Protein AF-R5KIU8-F1 (afdb_monomer_lite)

Radius of gyration: 23.26 Å; chains: 1; bounding box: 57×48×76 Å

Secondary structure (DSSP, 8-state):
--HHHHHHHT-HHHH--S---SSTT-PPPBPPP---TTSSTT--EEEGGG--SSGGGTTSEEE--S-GGGTHHHHH-THHHHHHHTTSSEEEPP-----TTS-HHHHHHHHHHHHHHHHHHHHTT--EE-B---SSGGGTTTTTTTB-TT--EEEE-HHHHHS---HHHHHHHHHHHHHHHHHH--S-EEEESPPPTT--SSEEEE-TTTTSGGGGGGGGG-------S--HHHHHHHHHHHHHH-S-TTTS-TT--EEEETTEEEE--GGG--TTPBPTTS-BHHHHHHTTPPPBPTTSSBPEEEEGGG-TTS-EEEE-HHHHHHTHHHH-TTTTS---S-HHHHHHHHHHHHHHHHHTTTTT--

Sequence (366 aa):
MTPENYAYRNSLFFLRNDFIGNNKWHIPDIPKFEIKEDDFDNLRMIGFDKVKTDETHFHRFVHFYLYDYKFECVWKKPSDYTEKLSRFKAILTPDFSMYLEMHPLEKLHNVFRNRWIGAYYASKGLRVIPSVSWGGEDTFDYCFEGIAKNSVVSVSTYMVSEHGRTPAQKEFFLKGYNELLRRIEPEYVLCYNTPFPEMEGNIITVDYELNSWKHMNEDAKKSFSMFSNYGYDDILKINLFNFIFAKGMGSSRAGHPCIIFRGQRIFVHDELFDLDFVTPLGITNRELMAKGNSPFGIDGKRINIHHINQDPEGDLEEMLQTVHQQNTKELHPYLNRPSRVNRKEFQEFRKAYWQYRLTRYVEDKE

Foldseek 3Di:
DDPVVVCQVPDCLNPLPPAFDPDPLSQGAFPFFDDDPCCLPLAAEAEPLPQDQDLLAQAHEYEQPDACVSCVCCSNCVVVCLVSNQSHPAYEFHDYDAELPDDVVVQLVNLSSRLSSNNVSVVVVGRYAYEADDNAPVGLSPSLPSAAAQGEHEYECVVLPPPPVDPVSVVRVVVVQVSCCVPRVYVEYEYEDDDALPRDDHYFYAHPVCNDPVNSCVSVPDPPPPPPDDDPVVCLPPPPCCQCPVDDPPPNCGSFGWHNDPSAIERDDPQFDDQQDQAPVRDGQLVCLLQLHAGQGPVRHGWDWAAAQLDQNHHTYTDDPSSCVVCVCVRHVPPVDPRPHDPVVVSVSSSVVSNVVSVVVVVVPD

pLDDT: mean 81.36, std 18.54, range [24.2, 98.81]

Structure (mmCIF, N/CA/C/O backbone):
data_AF-R5KIU8-F1
#
_entry.id   AF-R5KIU8-F1
#
loop_
_atom_site.group_PDB
_atom_site.id
_atom_site.type_symbol
_atom_site.label_atom_id
_atom_site.label_alt_id
_atom_site.label_comp_id
_atom_site.label_asym_id
_atom_site.label_entity_id
_atom_site.label_seq_id
_atom_site.pdbx_PDB_ins_code
_atom_site.Cartn_x
_atom_site.Cartn_y
_atom_site.Cartn_z
_atom_site.occupancy
_atom_site.B_iso_or_equiv
_atom_site.auth_seq_id
_atom_site.auth_comp_id
_atom_site.auth_asym_id
_atom_site.auth_atom_id
_atom_site.pdbx_PDB_model_num
ATOM 1 N N . MET A 1 1 ? 22.714 -12.702 -39.133 1.00 68.12 1 MET A N 1
ATOM 2 C CA . MET A 1 1 ? 22.489 -12.442 -37.692 1.00 68.12 1 MET A CA 1
ATOM 3 C C . MET A 1 1 ? 22.972 -13.676 -36.946 1.00 68.12 1 MET A C 1
ATOM 5 O O . MET A 1 1 ? 22.599 -14.760 -37.370 1.00 68.12 1 MET A O 1
ATOM 9 N N . THR A 1 2 ? 23.853 -13.554 -35.949 1.00 86.44 2 THR A N 1
ATOM 10 C CA . THR A 1 2 ? 24.309 -14.726 -35.175 1.00 86.44 2 THR A CA 1
ATOM 11 C C . THR A 1 2 ? 23.164 -15.260 -34.301 1.00 86.44 2 THR A C 1
ATOM 13 O O . THR A 1 2 ? 22.279 -14.475 -33.946 1.00 86.44 2 THR A O 1
ATOM 16 N N . PRO A 1 3 ? 23.153 -16.556 -33.937 1.00 82.56 3 PRO A N 1
ATOM 17 C CA . PRO A 1 3 ? 22.170 -17.111 -33.002 1.00 82.56 3 PRO A CA 1
ATOM 18 C C . PRO A 1 3 ? 22.116 -16.353 -31.668 1.00 82.56 3 PRO A C 1
ATOM 20 O O . PRO A 1 3 ? 21.037 -16.109 -31.141 1.00 82.56 3 PRO A O 1
ATOM 23 N N . GLU A 1 4 ? 23.264 -15.889 -31.174 1.00 79.31 4 GLU A N 1
ATOM 24 C CA . GLU A 1 4 ? 23.375 -15.059 -29.965 1.00 79.31 4 GLU A CA 1
ATOM 25 C C . GLU A 1 4 ? 22.683 -13.700 -30.137 1.00 79.31 4 GLU A C 1
ATOM 27 O O . GLU A 1 4 ? 21.902 -13.287 -29.282 1.00 79.31 4 GLU A O 1
ATOM 32 N N . ASN A 1 5 ? 22.890 -13.029 -31.279 1.00 80.44 5 ASN A N 1
ATOM 33 C CA . ASN A 1 5 ? 22.206 -11.772 -31.590 1.00 80.44 5 ASN A CA 1
ATOM 34 C C . ASN A 1 5 ? 20.696 -11.971 -31.758 1.00 80.44 5 ASN A C 1
ATOM 36 O O . ASN A 1 5 ? 19.922 -11.087 -31.397 1.00 80.44 5 ASN A O 1
ATOM 40 N N . TYR A 1 6 ? 20.266 -13.114 -32.298 1.00 80.06 6 TYR A N 1
ATOM 41 C CA . TYR A 1 6 ? 18.850 -13.456 -32.392 1.00 80.06 6 TYR A CA 1
ATOM 42 C C . TYR A 1 6 ? 18.242 -13.702 -31.003 1.00 80.06 6 TYR A C 1
ATOM 44 O O . TYR A 1 6 ? 17.200 -13.131 -30.694 1.00 80.06 6 TYR A O 1
ATOM 52 N N . ALA A 1 7 ? 18.908 -14.471 -30.138 1.00 79.56 7 ALA A N 1
ATOM 53 C CA . ALA A 1 7 ? 18.450 -14.729 -28.774 1.00 79.56 7 ALA A CA 1
ATOM 54 C C . ALA A 1 7 ? 18.375 -13.443 -27.934 1.00 79.56 7 ALA A C 1
ATOM 56 O O . ALA A 1 7 ? 17.382 -13.207 -27.253 1.00 79.56 7 ALA A O 1
ATOM 57 N N . TYR A 1 8 ? 19.380 -12.567 -28.033 1.00 78.50 8 TYR A N 1
ATOM 58 C CA . TYR A 1 8 ? 19.382 -11.279 -27.337 1.00 78.50 8 TYR A CA 1
ATOM 59 C C . TYR A 1 8 ? 18.233 -10.370 -27.795 1.00 78.50 8 TYR A C 1
ATOM 61 O O . TYR A 1 8 ? 17.516 -9.811 -26.968 1.00 78.50 8 TYR A O 1
ATOM 69 N N . ARG A 1 9 ? 18.013 -10.256 -29.112 1.00 81.50 9 ARG A N 1
ATOM 70 C CA . ARG A 1 9 ? 16.960 -9.397 -29.683 1.00 81.50 9 ARG A CA 1
ATOM 71 C C . ARG A 1 9 ? 15.545 -9.918 -29.456 1.00 81.50 9 ARG A C 1
ATOM 73 O O . ARG A 1 9 ? 14.619 -9.141 -29.634 1.00 81.50 9 ARG A O 1
ATOM 80 N N . ASN A 1 10 ? 15.389 -11.182 -29.070 1.00 82.25 10 ASN A N 1
ATOM 81 C CA . ASN A 1 10 ? 14.115 -11.782 -28.670 1.00 82.25 10 ASN A CA 1
ATOM 82 C C . ASN A 1 10 ? 14.041 -12.032 -27.152 1.00 82.25 10 ASN A C 1
ATOM 84 O O . ASN A 1 10 ? 13.159 -12.745 -26.684 1.00 82.25 10 ASN A O 1
ATOM 88 N N . SER A 1 11 ? 14.973 -11.479 -26.368 1.00 83.44 11 SER A N 1
ATOM 89 C CA . SER A 1 11 ? 14.960 -11.630 -24.916 1.00 83.44 11 SER A CA 1
ATOM 90 C C . SER A 1 11 ? 13.834 -10.799 -24.300 1.00 83.44 11 SER A C 1
ATOM 92 O O . SER A 1 11 ? 13.841 -9.571 -24.400 1.00 83.44 11 SER A O 1
ATOM 94 N N . LEU A 1 12 ? 12.926 -11.468 -23.585 1.00 82.19 12 LEU A N 1
ATOM 95 C CA . LEU A 1 12 ? 11.881 -10.885 -22.728 1.00 82.19 12 LEU A CA 1
ATOM 96 C C . LEU A 1 12 ? 12.414 -9.723 -21.869 1.00 82.19 12 LEU A C 1
ATOM 98 O O . LEU A 1 12 ? 11.814 -8.651 -21.797 1.00 82.19 12 LEU A O 1
ATOM 102 N N . PHE A 1 13 ? 13.580 -9.899 -21.237 1.00 85.38 13 PHE A N 1
ATOM 103 C CA . PHE A 1 13 ? 14.151 -8.887 -20.338 1.00 85.38 13 PHE A CA 1
ATOM 104 C C . PHE A 1 13 ? 14.778 -7.694 -21.069 1.00 85.38 13 PHE A C 1
ATOM 106 O O . PHE A 1 13 ? 15.025 -6.657 -20.448 1.00 85.38 13 PHE A O 1
ATOM 113 N N . PHE A 1 14 ? 15.029 -7.828 -22.371 1.00 86.00 14 PHE A N 1
ATOM 114 C CA . PHE A 1 14 ? 15.451 -6.724 -23.224 1.00 86.00 14 PHE A CA 1
ATOM 115 C C . PHE A 1 14 ? 14.241 -5.982 -23.803 1.00 86.00 14 PHE A C 1
ATOM 117 O O . PHE A 1 14 ? 14.174 -4.762 -23.692 1.00 86.00 14 PHE A O 1
ATOM 124 N N . LEU A 1 15 ? 13.278 -6.711 -24.377 1.00 91.31 15 LEU A N 1
ATOM 125 C CA . LEU A 1 15 ? 12.147 -6.126 -25.104 1.00 91.31 15 LEU A CA 1
ATOM 126 C C . LEU A 1 15 ? 11.012 -5.627 -24.210 1.00 91.31 15 LEU A C 1
ATOM 128 O O . LEU A 1 15 ? 10.342 -4.666 -24.576 1.00 91.31 15 LEU A O 1
ATOM 132 N N . ARG A 1 16 ? 10.780 -6.275 -23.061 1.00 93.50 16 ARG A N 1
ATOM 133 C CA . ARG A 1 16 ? 9.692 -5.946 -22.126 1.00 93.50 16 ARG A CA 1
ATOM 134 C C . ARG A 1 16 ? 8.296 -5.935 -22.774 1.00 93.50 16 ARG A C 1
ATOM 136 O O . ARG A 1 16 ? 7.430 -5.195 -22.323 1.00 93.50 16 ARG A O 1
ATOM 143 N N . ASN A 1 17 ? 8.052 -6.768 -23.784 1.00 91.81 17 ASN A N 1
ATOM 144 C CA . ASN A 1 17 ? 6.824 -6.756 -24.591 1.00 91.81 17 ASN A CA 1
ATOM 145 C C . ASN A 1 17 ? 5.846 -7.911 -24.302 1.00 91.81 17 ASN A C 1
ATOM 147 O O . ASN A 1 17 ? 4.839 -8.035 -24.990 1.00 91.81 17 ASN A O 1
ATOM 151 N N . ASP A 1 18 ? 6.119 -8.744 -23.301 1.00 90.88 18 ASP A N 1
ATOM 152 C CA . ASP A 1 18 ? 5.277 -9.897 -22.948 1.00 90.88 18 ASP A CA 1
ATOM 153 C C . ASP A 1 18 ? 4.005 -9.521 -22.178 1.00 90.88 18 ASP A C 1
ATOM 155 O O . ASP A 1 18 ? 3.044 -10.286 -22.145 1.00 90.88 18 ASP A O 1
ATOM 159 N N . PHE A 1 19 ? 3.988 -8.332 -21.577 1.00 95.06 19 PHE A N 1
ATOM 160 C CA . PHE A 1 19 ? 2.830 -7.788 -20.881 1.00 95.06 19 PHE A CA 1
ATOM 161 C C . PHE A 1 19 ? 2.459 -6.471 -21.555 1.00 95.06 19 PHE A C 1
ATOM 163 O O . PHE A 1 19 ? 3.204 -5.498 -21.467 1.00 95.06 19 PHE A O 1
ATOM 170 N N . ILE A 1 20 ? 1.333 -6.456 -22.262 1.00 93.75 20 ILE A N 1
ATOM 171 C CA . ILE A 1 20 ? 0.824 -5.282 -22.976 1.00 93.75 20 ILE A CA 1
ATOM 172 C C . ILE A 1 20 ? -0.573 -5.017 -22.432 1.00 93.75 20 ILE A C 1
ATOM 174 O O . ILE A 1 20 ? -1.480 -5.814 -22.666 1.00 93.75 20 ILE A O 1
ATOM 178 N N . GLY A 1 21 ? -0.735 -3.927 -21.681 1.00 94.50 21 GLY A N 1
ATOM 179 C CA . GLY A 1 21 ? -2.045 -3.559 -21.147 1.00 94.50 21 GLY A CA 1
ATOM 180 C C . GLY A 1 21 ? -2.939 -2.898 -22.192 1.00 94.50 21 GLY A C 1
ATOM 181 O O . GLY A 1 21 ? -2.468 -2.344 -23.191 1.00 94.50 21 GLY A O 1
ATOM 182 N N . ASN A 1 22 ? -4.246 -2.925 -21.936 1.00 91.94 22 ASN A N 1
ATOM 183 C CA . ASN A 1 22 ? -5.269 -2.401 -22.850 1.00 91.94 22 ASN A CA 1
ATOM 184 C C . ASN A 1 22 ? -5.533 -0.886 -22.688 1.00 91.94 22 ASN A C 1
ATOM 186 O O . ASN A 1 22 ? -6.618 -0.389 -22.986 1.00 91.94 22 ASN A O 1
ATOM 190 N N . ASN A 1 23 ? -4.551 -0.138 -22.189 1.00 94.88 23 ASN A N 1
ATOM 191 C CA . ASN A 1 23 ? -4.621 1.315 -22.049 1.00 94.88 23 ASN A CA 1
ATOM 192 C C . ASN A 1 23 ? -3.829 2.024 -23.154 1.00 94.88 23 ASN A C 1
ATOM 194 O O . ASN A 1 23 ? -3.002 1.429 -23.845 1.00 94.88 23 ASN A O 1
ATOM 198 N N . LYS A 1 24 ? -4.057 3.336 -23.289 1.00 96.50 24 LYS A N 1
ATOM 199 C CA . LYS A 1 24 ? -3.417 4.207 -24.293 1.00 96.50 24 LYS A CA 1
ATOM 200 C C . LYS A 1 24 ? -1.882 4.128 -24.287 1.00 96.50 24 LYS A C 1
ATOM 202 O O . LYS A 1 24 ? -1.255 4.401 -25.307 1.00 96.50 24 LYS A O 1
ATOM 207 N N . TRP A 1 25 ? -1.289 3.794 -23.145 1.00 96.06 25 TRP A N 1
ATOM 208 C CA . TRP A 1 25 ? 0.156 3.774 -22.927 1.00 96.06 25 TRP A CA 1
ATOM 209 C C . TRP A 1 25 ? 0.755 2.368 -23.005 1.00 96.06 25 TRP A C 1
ATOM 211 O O . TRP A 1 25 ? 1.965 2.222 -22.845 1.00 96.06 25 TRP A O 1
ATOM 221 N N . HIS A 1 26 ? -0.074 1.342 -23.224 1.00 96.69 26 HIS A N 1
ATOM 222 C CA . HIS A 1 26 ? 0.308 -0.070 -23.172 1.00 96.69 26 HIS A CA 1
ATOM 223 C C . HIS A 1 26 ? 0.951 -0.499 -21.842 1.00 96.69 26 HIS A C 1
ATOM 225 O O . HIS A 1 26 ? 1.672 -1.496 -21.783 1.00 96.69 26 HIS A O 1
ATOM 231 N N . ILE A 1 27 ? 0.679 0.238 -20.761 1.00 98.19 27 ILE A N 1
ATOM 232 C CA . ILE A 1 27 ? 1.189 -0.056 -19.421 1.00 98.19 27 ILE A CA 1
ATOM 233 C C . ILE A 1 27 ? 0.600 -1.397 -18.952 1.00 98.19 27 ILE A C 1
ATOM 235 O O . ILE A 1 27 ? -0.615 -1.541 -19.009 1.00 98.19 27 ILE A O 1
ATOM 239 N N . PRO A 1 28 ? 1.405 -2.370 -18.492 1.00 98.25 28 PRO A N 1
ATOM 240 C CA . PRO A 1 28 ? 0.911 -3.689 -18.092 1.00 98.25 28 PRO A CA 1
ATOM 241 C C . PRO A 1 28 ? -0.157 -3.659 -16.997 1.00 98.25 28 PRO A C 1
ATOM 243 O O . PRO A 1 28 ? -0.029 -2.910 -16.029 1.00 98.25 28 PRO A O 1
ATOM 246 N N . ASP A 1 29 ? -1.150 -4.538 -17.106 1.00 98.12 29 ASP A N 1
ATOM 247 C CA . ASP A 1 29 ? -2.132 -4.770 -16.048 1.00 98.12 29 ASP A CA 1
ATOM 248 C C . ASP A 1 29 ? -1.563 -5.725 -14.986 1.00 98.12 29 ASP A C 1
ATOM 250 O O . ASP A 1 29 ? -1.030 -6.791 -15.308 1.00 98.12 29 ASP A O 1
ATOM 254 N N . ILE A 1 30 ? -1.675 -5.350 -13.710 1.00 98.19 30 ILE A N 1
ATOM 255 C CA . ILE A 1 30 ? -1.374 -6.236 -12.582 1.00 98.19 30 ILE A CA 1
ATOM 256 C C . ILE A 1 30 ? -2.683 -6.918 -12.160 1.00 98.19 30 ILE A C 1
ATOM 258 O O . ILE A 1 30 ? -3.665 -6.217 -11.901 1.00 98.19 30 ILE A O 1
ATOM 262 N N . PRO A 1 31 ? -2.724 -8.261 -12.062 1.00 96.88 31 PRO A N 1
ATOM 263 C CA . PRO A 1 31 ? -3.885 -8.965 -11.528 1.00 96.88 31 PRO A CA 1
ATOM 264 C C . PRO A 1 31 ? -4.273 -8.453 -10.137 1.00 96.88 31 PRO A C 1
ATOM 266 O O . PRO A 1 31 ? -3.402 -8.162 -9.315 1.00 96.88 31 PRO A O 1
ATOM 269 N N . LYS A 1 32 ? -5.580 -8.363 -9.864 1.00 96.88 32 LYS A N 1
ATOM 270 C CA . LYS A 1 32 ? -6.084 -7.929 -8.556 1.00 96.88 32 LYS A CA 1
ATOM 271 C C . LYS A 1 32 ? -5.547 -8.859 -7.460 1.00 96.88 32 LYS A C 1
ATOM 273 O O . LYS A 1 32 ? -5.541 -10.078 -7.614 1.00 96.88 32 LYS A O 1
ATOM 278 N N . PHE A 1 33 ? -5.097 -8.270 -6.355 1.00 97.31 33 PHE A N 1
ATOM 279 C CA . PHE A 1 33 ? -4.652 -9.024 -5.189 1.00 97.31 33 PHE A CA 1
ATOM 280 C C . PHE A 1 33 ? -5.839 -9.749 -4.544 1.00 97.31 33 PHE A C 1
ATOM 282 O O . PHE A 1 33 ? -6.788 -9.109 -4.096 1.00 97.31 33 PHE A O 1
ATOM 289 N N . GLU A 1 34 ? -5.774 -11.077 -4.496 1.00 95.25 34 GLU A N 1
ATOM 290 C CA . GLU A 1 34 ? -6.747 -11.911 -3.789 1.00 95.25 34 GLU A CA 1
ATOM 291 C C . GLU A 1 34 ? -6.397 -11.950 -2.300 1.00 95.25 34 GLU A C 1
ATOM 293 O O . GLU A 1 34 ? -5.371 -12.528 -1.915 1.00 95.25 34 GLU A O 1
ATOM 298 N N . ILE A 1 35 ? -7.235 -11.315 -1.481 1.00 88.88 35 ILE A N 1
ATOM 299 C CA . ILE A 1 35 ? -7.077 -11.251 -0.027 1.00 88.88 35 ILE A CA 1
ATOM 300 C C . ILE A 1 35 ? -7.362 -12.628 0.582 1.00 88.88 35 ILE A C 1
ATOM 302 O O . ILE A 1 35 ? -8.300 -13.323 0.196 1.00 88.88 35 ILE A O 1
ATOM 306 N N . LYS A 1 36 ? -6.532 -13.014 1.546 1.00 88.69 36 LYS A N 1
ATOM 307 C CA . LYS A 1 36 ? -6.712 -14.165 2.430 1.00 88.69 36 LYS A CA 1
ATOM 308 C C . LYS A 1 36 ? -7.007 -13.666 3.840 1.00 88.69 36 LYS A C 1
ATOM 310 O O . LYS A 1 36 ? -6.542 -12.593 4.213 1.00 88.69 36 LYS A O 1
ATOM 315 N N . GLU A 1 37 ? -7.738 -14.474 4.605 1.00 73.69 37 GLU A N 1
ATOM 316 C CA . GLU A 1 37 ? -8.263 -14.137 5.939 1.00 73.69 37 GLU A CA 1
ATOM 317 C C . GLU A 1 37 ? -7.209 -13.518 6.872 1.00 73.69 37 GLU A C 1
ATOM 319 O O . GLU A 1 37 ? -7.494 -12.543 7.551 1.00 73.69 37 GLU A O 1
ATOM 324 N N . ASP A 1 38 ? -5.967 -14.008 6.834 1.00 80.06 38 ASP A N 1
ATOM 325 C CA . ASP A 1 38 ? -4.898 -13.594 7.743 1.00 80.06 38 ASP A CA 1
ATOM 326 C C . ASP A 1 38 ? -3.956 -12.519 7.167 1.00 80.06 38 ASP A C 1
ATOM 328 O O . ASP A 1 38 ? -2.953 -12.174 7.793 1.00 80.06 38 ASP A O 1
ATOM 332 N N . ASP A 1 39 ? -4.169 -12.015 5.945 1.00 81.31 39 ASP A N 1
ATOM 333 C CA . ASP A 1 39 ? -3.188 -11.161 5.249 1.00 81.31 39 ASP A CA 1
ATOM 334 C C . ASP A 1 39 ? -2.822 -9.881 5.982 1.00 81.31 39 ASP A C 1
ATOM 336 O O . ASP A 1 39 ? -1.662 -9.461 5.938 1.00 81.31 39 ASP A O 1
ATOM 340 N N . PHE A 1 40 ? -3.806 -9.266 6.624 1.00 80.69 40 PHE A N 1
ATOM 341 C CA . PHE A 1 40 ? -3.652 -7.962 7.253 1.00 80.69 40 PHE A CA 1
ATOM 342 C C . PHE A 1 40 ? -3.526 -8.044 8.776 1.00 80.69 40 PHE A C 1
ATOM 344 O O . PHE A 1 40 ? -3.227 -7.036 9.420 1.00 80.69 40 PHE A O 1
ATOM 351 N N . ASP A 1 41 ? -3.642 -9.248 9.337 1.00 72.56 41 ASP A N 1
ATOM 352 C CA . ASP A 1 41 ? -3.467 -9.504 10.759 1.00 72.56 41 ASP A CA 1
ATOM 353 C C . ASP A 1 41 ? -2.039 -9.180 11.191 1.00 72.56 41 ASP A C 1
ATOM 355 O O . ASP A 1 41 ? -1.072 -9.827 10.779 1.00 72.56 41 ASP A O 1
ATOM 359 N N . ASN A 1 42 ? -1.903 -8.169 12.054 1.00 70.81 42 ASN A N 1
ATOM 360 C CA . ASN A 1 42 ? -0.614 -7.660 12.522 1.00 70.81 42 ASN A CA 1
ATOM 361 C C . ASN A 1 42 ? 0.369 -7.404 11.364 1.00 70.81 42 ASN A C 1
ATOM 363 O O . ASN A 1 42 ? 1.542 -7.762 11.471 1.00 70.81 42 ASN A O 1
ATOM 367 N N . LEU A 1 43 ? -0.099 -6.829 10.249 1.00 79.00 43 LEU A N 1
ATOM 368 C CA . LEU A 1 43 ? 0.679 -6.681 9.017 1.00 79.00 43 LEU A CA 1
ATOM 369 C C . LEU A 1 43 ? 2.086 -6.105 9.264 1.00 79.00 43 LEU A C 1
ATOM 371 O O . LEU A 1 43 ? 2.274 -4.954 9.672 1.00 79.00 43 LEU A O 1
ATOM 375 N N . ARG A 1 44 ? 3.099 -6.913 8.937 1.00 85.38 44 ARG A N 1
ATOM 376 C CA . ARG A 1 44 ? 4.517 -6.537 8.941 1.00 85.38 44 ARG A CA 1
ATOM 377 C C . ARG A 1 44 ? 5.060 -6.534 7.521 1.00 85.38 44 ARG A C 1
ATOM 379 O O . ARG A 1 44 ? 4.782 -7.425 6.720 1.00 85.38 44 ARG A O 1
ATOM 386 N N . MET A 1 45 ? 5.911 -5.564 7.238 1.00 92.19 45 MET A N 1
ATOM 387 C CA . MET A 1 45 ? 6.659 -5.426 6.005 1.00 92.19 45 MET A CA 1
ATOM 388 C C . MET A 1 45 ? 8.170 -5.562 6.248 1.00 92.19 45 MET A C 1
ATOM 390 O O . MET A 1 45 ? 8.679 -5.407 7.363 1.00 92.19 45 MET A O 1
ATOM 394 N N . ILE A 1 46 ? 8.898 -5.900 5.189 1.00 93.38 46 ILE A N 1
ATOM 395 C CA . ILE A 1 46 ? 10.359 -5.969 5.158 1.00 93.38 46 ILE A CA 1
ATOM 396 C C . ILE A 1 46 ? 10.891 -5.315 3.886 1.00 93.38 46 ILE A C 1
ATOM 398 O O . ILE A 1 46 ? 10.411 -5.586 2.784 1.00 93.38 46 ILE A O 1
ATOM 402 N N . GLY A 1 47 ? 11.889 -4.448 4.036 1.00 94.69 47 GLY A N 1
ATOM 403 C CA . GLY A 1 47 ? 12.529 -3.802 2.895 1.00 94.69 47 GLY A CA 1
ATOM 404 C C . GLY A 1 47 ? 13.254 -4.829 2.035 1.00 94.69 47 GLY A C 1
ATOM 405 O O . GLY A 1 47 ? 13.954 -5.698 2.561 1.00 94.69 47 GLY A O 1
ATOM 406 N N . PHE A 1 48 ? 13.122 -4.718 0.712 1.00 96.00 48 PHE A N 1
ATOM 407 C CA . PHE A 1 48 ? 13.790 -5.604 -0.247 1.00 96.00 48 PHE A CA 1
ATOM 408 C C . PHE A 1 48 ? 15.297 -5.792 0.032 1.00 96.00 48 PHE A C 1
ATOM 410 O O . PHE A 1 48 ? 15.816 -6.906 -0.061 1.00 96.00 48 PHE A O 1
ATOM 417 N N . ASP A 1 49 ? 15.999 -4.736 0.456 1.00 93.06 49 ASP A N 1
ATOM 418 C CA . ASP A 1 49 ? 17.433 -4.765 0.779 1.00 93.06 49 ASP A CA 1
ATOM 419 C C . ASP A 1 49 ? 17.787 -5.596 2.025 1.00 93.06 49 ASP A C 1
ATOM 421 O O . ASP A 1 49 ? 18.963 -5.869 2.278 1.00 93.06 49 ASP A O 1
ATOM 425 N N . LYS A 1 50 ? 16.784 -6.001 2.811 1.00 91.88 50 LYS A N 1
ATOM 426 C CA . LYS A 1 50 ? 16.922 -6.828 4.017 1.00 91.88 50 LYS A CA 1
ATOM 427 C C . LYS A 1 50 ? 16.370 -8.235 3.864 1.00 91.88 50 LYS A C 1
ATOM 429 O O . LYS A 1 50 ? 16.531 -9.039 4.779 1.00 91.88 50 LYS A O 1
ATOM 434 N N . VAL A 1 51 ? 15.765 -8.555 2.724 1.00 90.62 51 VAL A N 1
ATOM 435 C CA . VAL A 1 51 ? 15.244 -9.892 2.439 1.00 90.62 51 VAL A CA 1
ATOM 436 C C . VAL A 1 51 ? 16.402 -10.888 2.489 1.00 90.62 51 VAL A C 1
ATOM 438 O O . VAL A 1 51 ? 17.401 -10.751 1.774 1.00 90.62 51 VAL A O 1
ATOM 441 N N . LYS A 1 52 ? 16.266 -11.915 3.324 1.00 83.75 52 LYS A N 1
ATOM 442 C CA . LYS A 1 52 ? 17.197 -13.042 3.442 1.00 83.75 52 LYS A CA 1
ATOM 443 C C . LYS A 1 52 ? 16.515 -14.326 2.982 1.00 83.75 52 LYS A C 1
ATOM 445 O O . LYS A 1 52 ? 15.332 -14.324 2.665 1.00 83.75 52 LYS A O 1
ATOM 450 N N . THR A 1 53 ? 17.293 -15.395 2.874 1.00 76.50 53 THR A N 1
ATOM 451 C CA . THR A 1 53 ? 16.789 -16.741 2.567 1.00 76.50 53 THR A CA 1
ATOM 452 C C . THR A 1 53 ? 16.482 -17.548 3.828 1.00 76.50 53 THR A C 1
ATOM 454 O O . THR A 1 53 ? 16.067 -18.694 3.708 1.00 76.50 53 THR A O 1
ATOM 457 N N . ASP A 1 54 ? 16.712 -16.985 5.020 1.00 77.19 54 ASP A N 1
ATOM 458 C CA . ASP A 1 54 ? 16.261 -17.593 6.268 1.00 77.19 54 ASP A CA 1
ATOM 459 C C . ASP A 1 54 ? 14.745 -17.397 6.425 1.00 77.19 54 ASP A C 1
ATOM 461 O O . ASP A 1 54 ? 14.193 -16.357 6.065 1.00 77.19 54 ASP A O 1
ATOM 465 N N . GLU A 1 55 ? 14.052 -18.425 6.913 1.00 79.00 55 GLU A N 1
ATOM 466 C CA . GLU A 1 55 ? 12.580 -18.474 6.937 1.00 79.00 55 GLU A CA 1
ATOM 467 C C . GLU A 1 55 ? 11.954 -17.495 7.948 1.00 79.00 55 GLU A C 1
ATOM 469 O O . GLU A 1 55 ? 10.734 -17.349 8.021 1.00 79.00 55 GLU A O 1
ATOM 474 N N . THR A 1 56 ? 12.792 -16.780 8.705 1.00 81.88 56 THR A N 1
ATOM 475 C CA . THR A 1 56 ? 12.438 -15.925 9.845 1.00 81.88 56 THR A CA 1
ATOM 476 C C . THR A 1 56 ? 11.325 -14.923 9.537 1.00 81.88 56 THR A C 1
ATOM 478 O O . THR A 1 56 ? 10.483 -14.650 10.390 1.00 81.88 56 THR A O 1
ATOM 481 N N . HIS A 1 57 ? 11.306 -14.365 8.323 1.00 88.19 57 HIS A N 1
ATOM 482 C CA . HIS A 1 57 ? 10.424 -13.250 7.955 1.00 88.19 57 HIS A CA 1
ATOM 483 C C . HIS A 1 57 ? 9.496 -13.549 6.774 1.00 88.19 57 HIS A C 1
ATOM 485 O O . HIS A 1 57 ? 8.909 -12.625 6.216 1.00 88.19 57 HIS A O 1
ATOM 491 N N . PHE A 1 58 ? 9.330 -14.816 6.385 1.00 91.00 58 PHE A N 1
ATOM 492 C CA . PHE A 1 58 ? 8.484 -15.194 5.242 1.00 91.00 58 PHE A CA 1
ATOM 493 C C . PHE A 1 58 ? 7.000 -14.833 5.423 1.00 91.00 58 PHE A C 1
ATOM 495 O O . PHE A 1 58 ? 6.283 -14.633 4.448 1.00 91.00 58 PHE A O 1
ATOM 502 N N . HIS A 1 59 ? 6.548 -14.641 6.663 1.00 85.94 59 HIS A N 1
ATOM 503 C CA . HIS A 1 59 ? 5.203 -14.152 6.976 1.00 85.94 59 HIS A CA 1
ATOM 504 C C . HIS A 1 59 ? 4.984 -12.657 6.649 1.00 85.94 59 HIS A C 1
ATOM 506 O O . HIS A 1 59 ? 3.847 -12.195 6.680 1.00 85.94 59 HIS A O 1
ATOM 512 N N . ARG A 1 60 ? 6.044 -11.891 6.347 1.00 91.88 60 ARG A N 1
ATOM 513 C CA . ARG A 1 60 ? 5.973 -10.450 6.049 1.00 91.88 60 ARG A CA 1
ATOM 514 C C . ARG A 1 60 ? 5.712 -10.167 4.570 1.00 91.88 60 ARG A C 1
ATOM 516 O O . ARG A 1 60 ? 6.008 -10.988 3.702 1.00 91.88 60 ARG A O 1
ATOM 523 N N . PHE A 1 61 ? 5.245 -8.956 4.275 1.00 96.50 61 PHE A N 1
ATOM 524 C CA . PHE A 1 61 ? 5.184 -8.433 2.908 1.00 96.50 61 PHE A CA 1
ATOM 525 C C . PHE A 1 61 ? 6.513 -7.766 2.530 1.00 96.50 61 PHE A C 1
ATOM 527 O O . PHE A 1 61 ? 7.088 -7.020 3.323 1.00 96.50 61 PHE A O 1
ATOM 534 N N . VAL A 1 62 ? 7.012 -7.985 1.314 1.00 97.94 62 VAL A N 1
ATOM 535 C CA . VAL A 1 62 ? 8.221 -7.287 0.838 1.00 97.94 62 VAL A CA 1
ATOM 536 C C . VAL A 1 62 ? 7.838 -5.928 0.265 1.00 97.94 62 VAL A C 1
ATOM 538 O O . VAL A 1 62 ? 7.034 -5.866 -0.660 1.00 97.94 62 VAL A O 1
ATOM 541 N N . HIS A 1 63 ? 8.439 -4.846 0.761 1.00 97.38 63 HIS A N 1
ATOM 542 C CA . HIS A 1 63 ? 8.235 -3.496 0.227 1.00 97.38 63 HIS A CA 1
ATOM 543 C C . HIS A 1 63 ? 9.495 -2.933 -0.438 1.00 97.38 63 HIS A C 1
ATOM 545 O O . HIS A 1 63 ? 10.627 -3.343 -0.162 1.00 97.38 63 HIS A O 1
ATOM 551 N N . PHE A 1 64 ? 9.274 -1.940 -1.299 1.00 97.06 64 PHE A N 1
ATOM 552 C CA . PHE A 1 64 ? 10.310 -1.280 -2.092 1.00 97.06 64 PHE A CA 1
ATOM 553 C C . PHE A 1 64 ? 10.418 0.226 -1.827 1.00 97.06 64 PHE A C 1
ATOM 555 O O . PHE A 1 64 ? 11.104 0.907 -2.576 1.00 97.06 64 PHE A O 1
ATOM 562 N N . TYR A 1 65 ? 9.800 0.737 -0.754 1.00 94.38 65 TYR A N 1
ATOM 563 C CA . TYR A 1 65 ? 9.995 2.109 -0.255 1.00 94.38 65 TYR A CA 1
ATOM 564 C C . TYR A 1 65 ? 11.436 2.322 0.244 1.00 94.38 65 TYR A C 1
ATOM 566 O O . TYR A 1 65 ? 11.720 2.320 1.442 1.00 94.38 65 TYR A O 1
ATOM 574 N N . LEU A 1 66 ? 12.362 2.405 -0.704 1.00 92.00 66 LEU A N 1
ATOM 575 C CA . LEU A 1 66 ? 13.812 2.407 -0.573 1.00 92.00 66 LEU A CA 1
ATOM 576 C C . LEU A 1 66 ? 14.385 3.317 -1.667 1.00 92.00 66 LEU A C 1
ATOM 578 O O . LEU A 1 66 ? 13.687 3.709 -2.592 1.00 92.00 66 LEU A O 1
ATOM 582 N N . TYR A 1 67 ? 15.680 3.615 -1.614 1.00 90.31 67 TYR A N 1
ATOM 583 C CA . TYR A 1 67 ? 16.341 4.240 -2.759 1.00 90.31 67 TYR A CA 1
ATOM 584 C C . TYR A 1 67 ? 16.404 3.277 -3.950 1.00 90.31 67 TYR A C 1
ATOM 586 O O . TYR A 1 67 ? 16.830 2.134 -3.773 1.00 90.31 67 TYR A O 1
ATOM 594 N N . ASP A 1 68 ? 16.097 3.769 -5.154 1.00 92.50 68 ASP A N 1
ATOM 595 C CA . ASP A 1 68 ? 16.037 2.996 -6.405 1.00 92.50 68 ASP A CA 1
ATOM 596 C C . ASP A 1 68 ? 17.227 2.050 -6.604 1.00 92.50 68 ASP A C 1
ATOM 598 O O . ASP A 1 68 ? 17.052 0.875 -6.924 1.00 92.50 68 ASP A O 1
ATOM 602 N N . TYR A 1 69 ? 18.455 2.510 -6.328 1.00 93.31 69 TYR A N 1
ATOM 603 C CA . TYR A 1 69 ? 19.665 1.698 -6.514 1.00 93.31 69 TYR A CA 1
ATOM 604 C C . TYR A 1 69 ? 19.658 0.383 -5.714 1.00 93.31 69 TYR A C 1
ATOM 606 O O . TYR A 1 69 ? 20.354 -0.560 -6.091 1.00 93.31 69 TYR A O 1
ATOM 614 N N . LYS A 1 70 ? 18.889 0.302 -4.618 1.00 95.56 70 LYS A N 1
ATOM 615 C CA . LYS A 1 70 ? 18.780 -0.899 -3.780 1.00 95.56 70 LYS A CA 1
ATOM 616 C C . LYS A 1 70 ? 17.958 -2.006 -4.432 1.00 95.56 70 LYS A C 1
ATOM 618 O O . LYS A 1 70 ? 18.158 -3.169 -4.096 1.00 95.56 70 LYS A O 1
ATOM 623 N N . PHE A 1 71 ? 17.048 -1.659 -5.337 1.00 96.31 71 PHE A N 1
ATOM 624 C CA . PHE A 1 71 ? 16.162 -2.612 -6.003 1.00 96.31 71 PHE A CA 1
ATOM 625 C C . PHE A 1 71 ? 16.225 -2.546 -7.528 1.00 96.31 71 PHE A C 1
ATOM 627 O O . PHE A 1 71 ? 15.595 -3.347 -8.204 1.00 96.31 71 PHE A O 1
ATOM 634 N N . GLU A 1 72 ? 17.056 -1.682 -8.102 1.00 96.62 72 GLU A N 1
ATOM 635 C CA . GLU A 1 72 ? 17.326 -1.612 -9.540 1.00 96.62 72 GLU A CA 1
ATOM 636 C C . GLU A 1 72 ? 17.683 -2.984 -10.154 1.00 96.62 72 GLU A C 1
ATOM 638 O O . GLU A 1 72 ? 17.425 -3.260 -11.328 1.00 96.62 72 GLU A O 1
ATOM 643 N N . CYS A 1 73 ? 18.251 -3.887 -9.352 1.00 95.44 73 CYS A N 1
ATOM 644 C CA . CYS A 1 73 ? 18.515 -5.265 -9.746 1.00 95.44 73 CYS A CA 1
ATOM 645 C C . CYS A 1 73 ? 17.250 -6.053 -10.125 1.00 95.44 73 CYS A C 1
ATOM 647 O O . CYS A 1 73 ? 17.325 -6.847 -11.063 1.00 95.44 73 CYS A O 1
ATOM 649 N N . VAL A 1 74 ? 16.094 -5.805 -9.489 1.00 96.56 74 VAL A N 1
ATOM 650 C CA . VAL A 1 74 ? 14.839 -6.476 -9.860 1.00 96.56 74 VAL A CA 1
ATOM 651 C C . VAL A 1 74 ? 14.347 -6.011 -11.221 1.00 96.56 74 VAL A C 1
ATOM 653 O O . VAL A 1 74 ? 13.823 -6.820 -11.974 1.00 96.56 74 VAL A O 1
ATOM 656 N N . TRP A 1 75 ? 14.589 -4.753 -11.602 1.00 96.25 75 TRP A N 1
ATOM 657 C CA . TRP A 1 75 ? 14.321 -4.301 -12.967 1.00 96.25 75 TRP A CA 1
ATOM 658 C C . TRP A 1 75 ? 15.217 -5.027 -13.969 1.00 96.25 75 TRP A C 1
ATOM 660 O O . TRP A 1 75 ? 14.734 -5.599 -14.945 1.00 96.25 75 TRP A O 1
ATOM 670 N N . LYS A 1 76 ? 16.528 -5.049 -13.714 1.00 94.44 76 LYS A N 1
ATOM 671 C CA . LYS A 1 76 ? 17.525 -5.599 -14.645 1.00 94.44 76 LYS A CA 1
ATOM 672 C C . LYS A 1 76 ? 17.402 -7.113 -14.832 1.00 94.44 76 LYS A C 1
ATOM 674 O O . LYS A 1 76 ? 17.527 -7.581 -15.961 1.00 94.44 76 LYS A O 1
ATOM 679 N N . LYS A 1 77 ? 17.177 -7.866 -13.750 1.00 93.94 77 LYS A N 1
ATOM 680 C CA . LYS A 1 77 ? 17.134 -9.338 -13.739 1.00 93.94 77 LYS A CA 1
ATOM 681 C C . LYS A 1 77 ? 16.070 -9.864 -12.761 1.00 93.94 77 LYS A C 1
ATOM 683 O O . LYS A 1 77 ? 16.411 -10.427 -11.723 1.00 93.94 77 LYS A O 1
ATOM 688 N N . PRO A 1 78 ? 14.772 -9.699 -13.061 1.00 95.38 78 PRO A N 1
ATOM 689 C CA . PRO A 1 78 ? 13.705 -10.101 -12.140 1.00 95.38 78 PRO A CA 1
ATOM 690 C C . PRO A 1 78 ? 13.642 -11.623 -11.913 1.00 95.38 78 PRO A C 1
ATOM 692 O O . PRO A 1 78 ? 13.222 -12.079 -10.848 1.00 95.38 78 PRO A O 1
ATOM 695 N N . SER A 1 79 ? 14.104 -12.432 -12.875 1.00 95.56 79 SER A N 1
ATOM 696 C CA . SER A 1 79 ? 14.216 -13.892 -12.725 1.00 95.56 79 SER A CA 1
ATOM 697 C C . SER A 1 79 ? 15.032 -14.304 -11.506 1.00 95.56 79 SER A C 1
ATOM 699 O O . SER A 1 79 ? 14.612 -15.191 -10.769 1.00 95.56 79 SER A O 1
ATOM 701 N N . ASP A 1 80 ? 16.144 -13.614 -11.254 1.00 95.75 80 ASP A N 1
ATOM 702 C CA . ASP A 1 80 ? 17.129 -13.982 -10.231 1.00 95.75 80 ASP A CA 1
ATOM 703 C C . ASP A 1 80 ? 16.564 -13.842 -8.806 1.00 95.75 80 ASP A C 1
ATOM 705 O O . ASP A 1 80 ? 17.089 -14.424 -7.859 1.00 95.75 80 ASP A O 1
ATOM 709 N N . TYR A 1 81 ? 15.472 -13.088 -8.648 1.00 96.25 81 TYR A N 1
ATOM 710 C CA . TYR A 1 81 ? 14.823 -12.831 -7.363 1.00 96.25 81 TYR A CA 1
ATOM 711 C C . TYR A 1 81 ? 13.475 -13.540 -7.213 1.00 96.25 81 TYR A C 1
ATOM 713 O O . TYR A 1 81 ? 12.894 -13.492 -6.131 1.00 96.25 81 TYR A O 1
ATOM 721 N N . THR A 1 82 ? 12.985 -14.221 -8.257 1.00 96.12 82 THR A N 1
ATOM 722 C CA . THR A 1 82 ? 11.640 -14.821 -8.268 1.00 96.12 82 THR A CA 1
ATOM 723 C C . THR A 1 82 ? 11.480 -15.864 -7.159 1.00 96.12 82 THR A C 1
ATOM 725 O O . THR A 1 82 ? 10.558 -15.747 -6.358 1.00 96.12 82 THR A O 1
ATOM 728 N N . GLU A 1 83 ? 12.403 -16.828 -7.054 1.00 94.88 83 GLU A N 1
ATOM 729 C CA . GLU A 1 83 ? 12.335 -17.886 -6.030 1.00 94.88 83 GLU A CA 1
ATOM 730 C C . GLU A 1 83 ? 12.435 -17.320 -4.607 1.00 94.88 83 GLU A C 1
ATOM 732 O O . GLU A 1 83 ? 11.740 -17.755 -3.694 1.00 94.88 83 GLU A O 1
ATOM 737 N N . LYS A 1 84 ? 13.300 -16.323 -4.406 1.00 94.56 84 LYS A N 1
ATOM 738 C CA . LYS A 1 84 ? 13.495 -15.702 -3.095 1.00 94.56 84 LYS A CA 1
ATOM 739 C C . LYS A 1 84 ? 12.253 -14.926 -2.656 1.00 94.56 84 LYS A C 1
ATOM 741 O O . LYS A 1 84 ? 11.849 -15.027 -1.503 1.00 94.56 84 LYS A O 1
ATOM 746 N N . LEU A 1 85 ? 11.654 -14.156 -3.564 1.00 97.12 85 LEU A N 1
ATOM 747 C CA . LEU A 1 85 ? 10.467 -13.349 -3.281 1.00 97.12 85 LEU A CA 1
ATOM 748 C C . LEU A 1 85 ? 9.199 -14.201 -3.146 1.00 97.12 85 LEU A C 1
ATOM 750 O O . LEU A 1 85 ? 8.333 -13.848 -2.354 1.00 97.12 85 LEU A O 1
ATOM 754 N N . SER A 1 86 ? 9.106 -15.347 -3.831 1.00 96.00 86 SER A N 1
ATOM 755 C CA . SER A 1 86 ? 7.945 -16.244 -3.729 1.00 96.00 86 SER A CA 1
ATOM 756 C C . SER A 1 86 ? 7.796 -16.924 -2.367 1.00 96.00 86 SER A C 1
ATOM 758 O O . SER A 1 86 ? 6.772 -17.549 -2.111 1.00 96.00 86 SER A O 1
ATOM 760 N N . ARG A 1 87 ? 8.811 -16.841 -1.499 1.00 95.38 87 ARG A N 1
ATOM 761 C CA . ARG A 1 87 ? 8.738 -17.340 -0.119 1.00 95.38 87 ARG A CA 1
ATOM 762 C C . ARG A 1 87 ? 7.967 -16.403 0.812 1.00 95.38 87 ARG A C 1
ATOM 764 O O . ARG A 1 87 ? 7.559 -16.841 1.880 1.00 95.38 87 ARG A O 1
ATOM 771 N N . PHE A 1 88 ? 7.793 -15.137 0.434 1.00 96.00 88 PHE A N 1
ATOM 772 C CA . PHE A 1 88 ? 7.117 -14.135 1.256 1.00 96.00 88 PHE A CA 1
ATOM 773 C C . PHE A 1 88 ? 5.608 -14.147 1.021 1.00 96.00 88 PHE A C 1
ATOM 775 O O . PHE A 1 88 ? 5.138 -14.493 -0.064 1.00 96.00 88 PHE A O 1
ATOM 782 N N . LYS A 1 89 ? 4.846 -13.728 2.035 1.00 94.88 89 LYS A N 1
ATOM 783 C CA . LYS A 1 89 ? 3.376 -13.742 2.018 1.00 94.88 89 LYS A CA 1
ATOM 784 C C . LYS A 1 89 ? 2.775 -12.940 0.858 1.00 94.88 89 LYS A C 1
ATOM 786 O O . LYS A 1 89 ? 1.784 -13.368 0.258 1.00 94.88 89 LYS A O 1
ATOM 791 N N . ALA A 1 90 ? 3.390 -11.803 0.540 1.00 98.00 90 ALA A N 1
ATOM 792 C CA . ALA A 1 90 ? 3.120 -10.988 -0.640 1.00 98.00 90 ALA A CA 1
ATOM 793 C C . ALA A 1 90 ? 4.294 -10.035 -0.914 1.00 98.00 90 ALA A C 1
ATOM 795 O O . ALA A 1 90 ? 5.179 -9.848 -0.071 1.00 98.00 90 ALA A O 1
ATOM 796 N N . ILE A 1 91 ? 4.287 -9.397 -2.082 1.00 98.56 91 ILE A N 1
ATOM 797 C CA . ILE A 1 91 ? 5.223 -8.324 -2.421 1.00 98.56 91 ILE A CA 1
ATOM 798 C C . ILE A 1 91 ? 4.470 -7.084 -2.895 1.00 98.56 91 ILE A C 1
ATOM 800 O O . ILE A 1 91 ? 3.435 -7.183 -3.552 1.00 98.56 91 ILE A O 1
ATOM 804 N N . LEU A 1 92 ? 5.022 -5.912 -2.608 1.00 98.75 92 LEU A N 1
ATOM 805 C CA . LEU A 1 92 ? 4.633 -4.687 -3.287 1.00 98.75 92 LEU A CA 1
ATOM 806 C C . LEU A 1 92 ? 5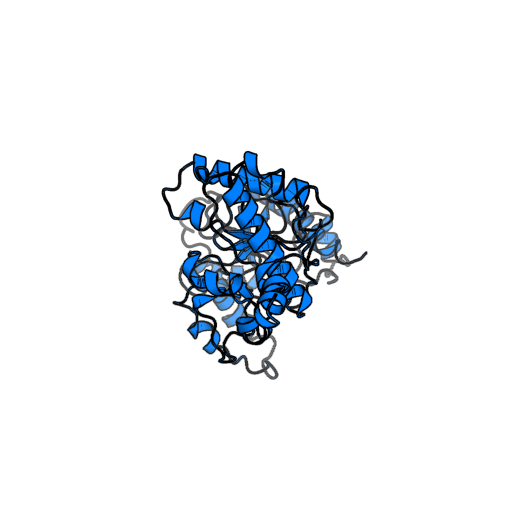.382 -4.567 -4.620 1.00 98.75 92 LEU A C 1
ATOM 808 O O . LEU A 1 92 ? 6.475 -5.118 -4.772 1.00 98.75 92 LEU A O 1
ATOM 812 N N . THR A 1 93 ? 4.850 -3.819 -5.584 1.00 98.62 93 THR A N 1
ATOM 813 C CA . THR A 1 93 ? 5.645 -3.455 -6.765 1.00 98.62 93 THR A CA 1
ATOM 814 C C . THR A 1 93 ? 6.765 -2.470 -6.408 1.00 98.62 93 THR A C 1
ATOM 816 O O . THR A 1 93 ? 6.632 -1.714 -5.436 1.00 98.62 93 THR A O 1
ATOM 819 N N . PRO A 1 94 ? 7.875 -2.451 -7.176 1.00 97.69 94 PRO A N 1
ATOM 820 C CA . PRO A 1 94 ? 8.943 -1.480 -6.975 1.00 97.69 94 PRO A CA 1
ATOM 821 C C . PRO A 1 94 ? 8.453 -0.037 -7.120 1.00 97.69 94 PRO A C 1
ATOM 823 O O . PRO A 1 94 ? 7.892 0.328 -8.154 1.00 97.69 94 PRO A O 1
ATOM 826 N N . ASP A 1 95 ? 8.692 0.785 -6.102 1.00 94.31 95 ASP A N 1
ATOM 827 C CA . ASP A 1 95 ? 8.315 2.200 -6.087 1.00 94.31 95 ASP A CA 1
ATOM 828 C C . ASP A 1 95 ? 9.484 3.056 -6.587 1.00 94.31 95 ASP A C 1
ATOM 830 O O . ASP A 1 95 ? 10.287 3.555 -5.803 1.00 94.31 95 ASP A O 1
ATOM 834 N N . PHE A 1 96 ? 9.638 3.137 -7.912 1.00 94.88 96 PHE A N 1
ATOM 835 C CA . PHE A 1 96 ? 10.672 3.964 -8.538 1.00 94.88 96 PHE A CA 1
ATOM 836 C C . PHE A 1 96 ? 10.427 5.444 -8.255 1.00 94.88 96 PHE A C 1
ATOM 838 O O . PHE A 1 96 ? 9.290 5.915 -8.287 1.00 94.88 96 PHE A O 1
ATOM 845 N N . SER A 1 97 ? 11.510 6.181 -8.028 1.00 90.81 97 SER A N 1
ATOM 846 C CA . SER A 1 97 ? 11.452 7.581 -7.624 1.00 90.81 97 SER A CA 1
ATOM 847 C C . SER A 1 97 ? 10.668 8.447 -8.618 1.00 90.81 97 SER A C 1
ATOM 849 O O . SER A 1 97 ? 10.863 8.374 -9.831 1.00 90.81 97 SER A O 1
ATOM 851 N N . MET A 1 98 ? 9.817 9.327 -8.088 1.00 88.44 98 MET A N 1
ATOM 852 C CA . MET A 1 98 ? 9.022 10.296 -8.845 1.00 88.44 98 MET A CA 1
ATOM 853 C C . MET A 1 98 ? 9.237 11.687 -8.245 1.00 88.44 98 MET A C 1
ATOM 855 O O . MET A 1 98 ? 8.913 11.920 -7.083 1.00 88.44 98 MET A O 1
ATOM 859 N N . TYR A 1 99 ? 9.779 12.615 -9.036 1.00 86.44 99 TYR A N 1
ATOM 860 C CA . TYR A 1 99 ? 9.996 14.011 -8.632 1.00 86.44 99 TYR A CA 1
ATOM 861 C C . TYR A 1 99 ? 9.189 14.948 -9.527 1.00 86.44 99 TYR A C 1
ATOM 863 O O . TYR A 1 99 ? 8.985 14.642 -10.702 1.00 86.44 99 TYR A O 1
ATOM 871 N N . LEU A 1 100 ? 8.764 16.098 -9.000 1.00 85.62 100 LEU A N 1
ATOM 872 C CA . LEU A 1 100 ? 7.990 17.093 -9.752 1.00 85.62 100 LEU A CA 1
ATOM 873 C C . LEU A 1 100 ? 8.742 17.567 -11.005 1.00 85.62 100 LEU A C 1
ATOM 875 O O . LEU A 1 100 ? 8.158 17.659 -12.085 1.00 85.62 100 LEU A O 1
ATOM 879 N N . GLU A 1 101 ? 10.048 17.783 -10.864 1.00 86.44 101 GLU A N 1
ATOM 880 C CA . GLU A 1 101 ? 10.964 18.301 -11.883 1.00 86.44 101 GLU A CA 1
ATOM 881 C C . GLU A 1 101 ? 11.502 17.213 -12.827 1.00 86.44 101 GLU A C 1
ATOM 883 O O . GLU A 1 101 ? 12.229 17.517 -13.774 1.00 86.44 101 GLU A O 1
ATOM 888 N N . MET A 1 102 ? 11.178 15.938 -12.575 1.00 89.12 102 MET A N 1
ATOM 889 C CA . MET A 1 102 ? 11.620 14.827 -13.416 1.00 89.12 102 MET A CA 1
ATOM 890 C C . MET A 1 102 ? 11.066 14.977 -14.839 1.00 89.12 102 MET A C 1
ATOM 892 O O . MET A 1 102 ? 9.918 15.374 -15.037 1.00 89.12 102 MET A O 1
ATOM 896 N N . HIS A 1 103 ? 11.863 14.620 -15.850 1.00 96.25 103 HIS A N 1
ATOM 897 C CA . HIS A 1 103 ? 11.409 14.664 -17.238 1.00 96.25 103 HIS A CA 1
ATOM 898 C C . HIS A 1 103 ? 10.154 13.780 -17.432 1.00 96.25 103 HIS A C 1
ATOM 900 O O . HIS A 1 103 ? 10.156 12.638 -16.964 1.00 96.25 103 HIS A O 1
ATOM 906 N N . PRO A 1 104 ? 9.105 14.230 -18.151 1.00 96.44 104 PRO A N 1
ATOM 907 C CA . PRO A 1 104 ? 7.848 13.481 -18.269 1.00 96.44 104 PRO A CA 1
ATOM 908 C C . PRO A 1 104 ? 8.001 12.048 -18.795 1.00 96.44 104 PRO A C 1
ATOM 910 O O . PRO A 1 104 ? 7.293 11.146 -18.358 1.00 96.44 104 PRO A O 1
ATOM 913 N N . LEU A 1 105 ? 8.956 11.814 -19.702 1.00 97.12 105 LEU A N 1
ATOM 914 C CA . LEU A 1 105 ? 9.236 10.463 -20.208 1.00 97.12 105 LEU A CA 1
ATOM 915 C C . LEU A 1 105 ? 9.860 9.542 -19.153 1.00 97.12 105 LEU A C 1
ATOM 917 O O . LEU A 1 105 ? 9.580 8.349 -19.173 1.00 97.12 105 LEU A O 1
ATOM 921 N N . GLU A 1 106 ? 10.648 10.075 -18.218 1.00 96.88 106 GLU A N 1
ATOM 922 C CA . GLU A 1 106 ? 11.185 9.283 -17.103 1.00 96.88 106 GLU A CA 1
ATOM 923 C C . GLU A 1 106 ? 10.082 8.956 -16.090 1.00 96.88 106 GLU A C 1
ATOM 925 O O . GLU A 1 106 ? 9.992 7.820 -15.633 1.00 96.88 106 GLU A O 1
ATOM 930 N N . LYS A 1 107 ? 9.170 9.905 -15.823 1.00 96.94 107 LYS A N 1
ATOM 931 C CA . LYS A 1 107 ? 7.971 9.663 -15.001 1.00 96.94 107 LYS A CA 1
ATOM 932 C C . LYS A 1 107 ? 7.120 8.524 -15.582 1.00 96.94 107 LYS A C 1
ATOM 934 O O . LYS A 1 107 ? 6.777 7.575 -14.878 1.00 96.94 107 LYS A O 1
ATOM 939 N N . LEU A 1 108 ? 6.827 8.581 -16.885 1.00 98.12 108 LEU A N 1
ATOM 940 C CA . LEU A 1 108 ? 6.099 7.525 -17.596 1.00 98.12 108 LEU A CA 1
ATOM 941 C C . LEU A 1 108 ? 6.859 6.189 -17.570 1.00 98.12 108 LEU A C 1
ATOM 943 O O . LEU A 1 108 ? 6.266 5.141 -17.312 1.00 98.12 108 LEU A O 1
ATOM 947 N N . HIS A 1 109 ? 8.174 6.221 -17.798 1.00 97.81 109 HIS A N 1
ATOM 948 C CA . HIS A 1 109 ? 9.023 5.034 -17.758 1.00 97.81 109 HIS A CA 1
ATOM 949 C C . HIS A 1 109 ? 9.017 4.378 -16.371 1.00 97.81 109 HIS A C 1
ATOM 951 O O . HIS A 1 109 ? 8.876 3.163 -16.282 1.00 97.81 109 HIS A O 1
ATOM 957 N N . ASN A 1 110 ? 9.080 5.145 -15.285 1.00 97.88 110 ASN A N 1
ATOM 958 C CA . ASN A 1 110 ? 9.034 4.604 -13.926 1.00 97.88 110 ASN A CA 1
ATOM 959 C C . ASN A 1 110 ? 7.685 3.950 -13.590 1.00 97.88 110 ASN A C 1
ATOM 961 O O . ASN A 1 110 ? 7.673 2.866 -12.997 1.00 97.88 110 ASN A O 1
ATOM 965 N N . VAL A 1 111 ? 6.564 4.514 -14.059 1.00 98.25 111 VAL A N 1
ATOM 966 C CA . VAL A 1 111 ? 5.246 3.854 -13.972 1.00 98.25 111 VAL A CA 1
ATOM 967 C C . VAL A 1 111 ? 5.244 2.542 -14.761 1.00 98.25 111 VAL A C 1
ATOM 969 O O . VAL A 1 111 ? 4.835 1.506 -14.233 1.00 98.25 111 VAL A O 1
ATOM 972 N N . PHE A 1 112 ? 5.766 2.544 -15.991 1.00 98.19 112 PHE A N 1
ATOM 973 C CA . PHE A 1 112 ? 5.891 1.327 -16.795 1.00 98.19 112 PHE A CA 1
ATOM 974 C C . PHE A 1 112 ? 6.725 0.250 -16.087 1.00 98.19 112 PHE A C 1
ATOM 976 O O . PHE A 1 112 ? 6.292 -0.896 -15.996 1.00 98.19 112 PHE A O 1
ATOM 983 N N . ARG A 1 113 ? 7.890 0.604 -15.530 1.00 98.12 113 ARG A N 1
ATOM 984 C CA . ARG A 1 113 ? 8.778 -0.337 -14.825 1.00 98.12 113 ARG A CA 1
ATOM 985 C C . ARG A 1 113 ? 8.101 -0.960 -13.609 1.00 98.12 113 ARG A C 1
ATOM 987 O O . ARG A 1 113 ? 8.216 -2.169 -13.408 1.00 98.12 113 ARG A O 1
ATOM 994 N N . ASN A 1 114 ? 7.384 -0.155 -12.824 1.00 98.38 114 ASN A N 1
ATOM 995 C CA . ASN A 1 114 ? 6.597 -0.622 -11.683 1.00 98.38 114 ASN A CA 1
ATOM 996 C C . ASN A 1 114 ? 5.574 -1.682 -12.123 1.00 98.38 114 ASN A C 1
ATOM 998 O O . ASN A 1 114 ? 5.571 -2.797 -11.594 1.00 98.38 114 ASN A O 1
ATOM 1002 N N . ARG A 1 115 ? 4.758 -1.361 -13.136 1.00 98.31 115 ARG A N 1
ATOM 1003 C CA . ARG A 1 115 ? 3.690 -2.244 -13.623 1.00 98.31 115 ARG A CA 1
ATOM 1004 C C . ARG A 1 115 ? 4.210 -3.495 -14.298 1.00 98.31 115 ARG A C 1
ATOM 1006 O O . ARG A 1 115 ? 3.716 -4.584 -14.030 1.00 98.31 115 ARG A O 1
ATOM 1013 N N . TRP A 1 116 ? 5.255 -3.362 -15.105 1.00 98.44 116 TRP A N 1
ATOM 1014 C CA . TRP A 1 116 ? 5.876 -4.489 -15.783 1.00 98.44 116 TRP A CA 1
ATOM 1015 C C . TRP A 1 116 ? 6.469 -5.490 -14.795 1.00 98.44 116 TRP A C 1
ATOM 1017 O O . TRP A 1 116 ? 6.269 -6.693 -14.945 1.00 98.44 116 TRP A O 1
ATOM 1027 N N . ILE A 1 117 ? 7.166 -5.019 -13.754 1.00 98.44 117 ILE A N 1
ATOM 1028 C CA . ILE A 1 117 ? 7.705 -5.912 -12.721 1.00 98.44 117 ILE A CA 1
ATOM 1029 C C . ILE A 1 117 ? 6.583 -6.559 -11.909 1.00 98.44 117 ILE A C 1
ATOM 1031 O O . ILE A 1 117 ? 6.679 -7.746 -11.592 1.00 98.44 117 ILE A O 1
ATOM 1035 N N . GLY A 1 118 ? 5.508 -5.819 -11.627 1.00 98.38 118 GLY A N 1
ATOM 1036 C CA . GLY A 1 118 ? 4.319 -6.373 -10.990 1.00 98.38 118 GLY A CA 1
ATOM 1037 C C . GLY A 1 118 ? 3.678 -7.493 -11.811 1.00 98.38 118 GLY A C 1
ATOM 1038 O O . GLY A 1 118 ? 3.519 -8.601 -11.305 1.00 98.38 118 GLY A O 1
ATOM 1039 N N . ALA A 1 119 ? 3.397 -7.238 -13.090 1.00 98.38 119 ALA A N 1
ATOM 1040 C CA . ALA A 1 119 ? 2.839 -8.220 -14.018 1.00 98.38 119 ALA A CA 1
ATOM 1041 C C . ALA A 1 119 ? 3.764 -9.437 -14.186 1.00 98.38 119 ALA A C 1
ATOM 1043 O O . ALA A 1 119 ? 3.305 -10.579 -14.146 1.00 98.38 119 ALA A O 1
ATOM 1044 N N . TYR A 1 120 ? 5.081 -9.212 -14.278 1.00 98.31 120 TYR A N 1
ATOM 1045 C CA . TYR A 1 120 ? 6.065 -10.289 -14.331 1.00 98.31 120 TYR A CA 1
ATOM 1046 C C . TYR A 1 120 ? 5.981 -11.194 -13.101 1.00 98.31 120 TYR A C 1
ATOM 1048 O O . TYR A 1 120 ? 5.827 -12.404 -13.258 1.00 98.31 120 TYR A O 1
ATOM 1056 N N . TYR A 1 121 ? 6.054 -10.652 -11.883 1.00 98.56 121 TYR A N 1
ATOM 1057 C CA . TYR A 1 121 ? 6.019 -11.485 -10.680 1.00 98.56 121 TYR A CA 1
ATOM 1058 C C . TYR A 1 121 ? 4.656 -12.149 -10.468 1.00 98.56 121 TYR A C 1
ATOM 1060 O O . TYR A 1 121 ? 4.616 -13.326 -10.104 1.00 98.56 121 TYR A O 1
ATOM 1068 N N . ALA A 1 122 ? 3.559 -11.463 -10.793 1.00 98.31 122 ALA A N 1
ATOM 1069 C CA . ALA A 1 122 ? 2.228 -12.060 -10.783 1.00 98.31 122 ALA A CA 1
ATOM 1070 C C . ALA A 1 122 ? 2.137 -13.254 -11.752 1.00 98.31 122 ALA A C 1
ATOM 1072 O O . ALA A 1 122 ? 1.648 -14.317 -11.376 1.00 98.31 122 ALA A O 1
ATOM 1073 N N . SER A 1 123 ? 2.723 -13.152 -12.954 1.00 97.75 123 SER A N 1
ATOM 1074 C CA . SER A 1 123 ? 2.796 -14.269 -13.916 1.00 97.75 123 SER A CA 1
ATOM 1075 C C . SER A 1 123 ? 3.608 -15.473 -13.415 1.00 97.75 123 SER A C 1
ATOM 1077 O O . SER A 1 123 ? 3.497 -16.572 -13.958 1.00 97.75 123 SER A O 1
ATOM 1079 N N . LYS A 1 124 ? 4.440 -15.281 -12.383 1.00 98.00 124 LYS A N 1
ATOM 1080 C CA . LYS A 1 124 ? 5.196 -16.342 -11.699 1.00 98.00 124 LYS A CA 1
ATOM 1081 C C . LYS A 1 124 ? 4.484 -16.873 -10.451 1.00 98.00 124 LYS A C 1
ATOM 1083 O O . LYS A 1 124 ? 5.070 -17.671 -9.726 1.00 98.00 124 LYS A O 1
ATOM 1088 N N . GLY A 1 125 ? 3.240 -16.458 -10.209 1.00 97.81 125 GLY A N 1
ATOM 1089 C CA . GLY A 1 125 ? 2.421 -16.902 -9.080 1.00 97.81 125 GLY A CA 1
ATOM 1090 C C . GLY A 1 125 ? 2.692 -16.159 -7.772 1.00 97.81 125 GLY A C 1
ATOM 1091 O O . GLY A 1 125 ? 2.187 -16.572 -6.730 1.00 97.81 125 GLY A O 1
ATOM 1092 N N . LEU A 1 126 ? 3.482 -15.078 -7.791 1.00 98.50 126 LEU A N 1
ATOM 1093 C CA . LEU A 1 126 ? 3.642 -14.235 -6.610 1.00 98.50 126 LEU A CA 1
ATOM 1094 C C . LEU A 1 126 ? 2.383 -13.392 -6.415 1.00 98.50 126 LEU A C 1
ATOM 1096 O O . LEU A 1 126 ? 1.761 -12.930 -7.369 1.00 98.50 126 LEU A O 1
ATOM 1100 N N . ARG A 1 127 ? 2.046 -13.148 -5.152 1.00 98.12 127 ARG A N 1
ATOM 1101 C CA . ARG A 1 127 ? 0.940 -12.272 -4.771 1.00 98.12 127 ARG A CA 1
ATOM 1102 C C . ARG A 1 127 ? 1.462 -10.844 -4.723 1.00 98.12 127 ARG A C 1
ATOM 1104 O O . ARG A 1 127 ? 2.328 -10.536 -3.903 1.00 98.12 127 ARG A O 1
ATOM 1111 N N . VAL A 1 128 ? 0.987 -10.005 -5.637 1.00 98.75 128 VAL A N 1
ATOM 1112 C CA . VAL A 1 128 ? 1.543 -8.670 -5.882 1.00 98.75 128 VAL A CA 1
ATOM 1113 C C . VAL A 1 128 ? 0.508 -7.600 -5.561 1.00 98.75 128 VAL A C 1
ATOM 1115 O O . VAL A 1 128 ? -0.617 -7.670 -6.044 1.00 98.75 128 VAL A O 1
ATOM 1118 N N . ILE A 1 129 ? 0.907 -6.590 -4.789 1.00 98.81 129 ILE A N 1
ATOM 1119 C CA . ILE A 1 129 ? 0.121 -5.377 -4.536 1.00 98.81 129 ILE A CA 1
ATOM 1120 C C . ILE A 1 129 ? 0.815 -4.195 -5.231 1.00 98.81 129 ILE A C 1
ATOM 1122 O O . ILE A 1 129 ? 2.009 -3.975 -5.012 1.00 98.81 129 ILE A O 1
ATOM 1126 N N . PRO A 1 130 ? 0.122 -3.411 -6.070 1.00 98.56 130 PRO A N 1
ATOM 1127 C CA . PRO A 1 130 ? 0.712 -2.233 -6.691 1.00 98.56 130 PRO A CA 1
ATOM 1128 C C . PRO A 1 130 ? 1.031 -1.144 -5.657 1.00 98.56 130 PRO A C 1
ATOM 1130 O O . PRO A 1 130 ? 0.140 -0.622 -4.986 1.00 98.56 130 PRO A O 1
ATOM 1133 N N . SER A 1 131 ? 2.303 -0.753 -5.580 1.00 98.06 131 SER A N 1
ATOM 1134 C CA . SER A 1 131 ? 2.709 0.537 -5.017 1.00 98.06 131 SER A CA 1
ATOM 1135 C C . SER A 1 131 ? 2.340 1.639 -6.005 1.00 98.06 131 SER A C 1
ATOM 1137 O O . SER A 1 131 ? 2.690 1.549 -7.189 1.00 98.06 131 SER A O 1
ATOM 1139 N N . VAL A 1 132 ? 1.655 2.677 -5.529 1.00 97.75 132 VAL A N 1
ATOM 1140 C CA . VAL A 1 132 ? 1.212 3.804 -6.351 1.00 97.75 132 VAL A CA 1
ATOM 1141 C C . VAL A 1 132 ? 1.905 5.086 -5.915 1.00 97.75 132 VAL A C 1
ATOM 1143 O O . VAL A 1 132 ? 1.837 5.484 -4.753 1.00 97.75 132 VAL A O 1
ATOM 1146 N N . SER A 1 133 ? 2.535 5.741 -6.884 1.00 93.62 133 SER A N 1
ATOM 1147 C CA . SER A 1 133 ? 3.175 7.044 -6.755 1.00 93.62 133 SER A CA 1
ATOM 1148 C C . SER A 1 133 ? 2.854 7.909 -7.977 1.00 93.62 133 SER A C 1
ATOM 1150 O O . SER A 1 133 ? 2.531 7.411 -9.058 1.00 93.62 133 SER A O 1
ATOM 1152 N N . TRP A 1 134 ? 2.894 9.227 -7.793 1.00 94.44 134 TRP A N 1
ATOM 1153 C CA . TRP A 1 134 ? 2.573 10.223 -8.816 1.00 94.44 134 TRP A CA 1
ATOM 1154 C C . TRP A 1 134 ? 3.628 11.326 -8.820 1.00 94.44 134 TRP A C 1
ATOM 1156 O O . TRP A 1 134 ? 4.196 11.667 -7.787 1.00 94.44 134 TRP A O 1
ATOM 1166 N N . GLY A 1 135 ? 3.890 11.890 -9.999 1.00 89.69 135 GLY A N 1
ATOM 1167 C CA . GLY A 1 135 ? 4.872 12.963 -10.198 1.00 89.69 135 GLY A CA 1
ATOM 1168 C C . GLY A 1 135 ? 4.253 14.356 -10.301 1.00 89.69 135 GLY A C 1
ATOM 1169 O O . GLY A 1 135 ? 4.940 15.267 -10.755 1.00 89.69 135 GLY A O 1
ATOM 1170 N N . GLY A 1 136 ? 2.973 14.490 -9.942 1.00 90.38 136 GLY A N 1
ATOM 1171 C CA . GLY A 1 136 ? 2.140 15.678 -10.141 1.00 90.38 136 GLY A CA 1
ATOM 1172 C C . GLY A 1 136 ? 0.829 15.349 -10.854 1.00 90.38 136 GLY A C 1
ATOM 1173 O O . GLY A 1 136 ? 0.617 14.219 -11.303 1.00 90.38 136 GLY A O 1
ATOM 1174 N N . GLU A 1 137 ? -0.057 16.341 -10.950 1.00 95.44 137 GLU A N 1
ATOM 1175 C CA . GLU A 1 137 ? -1.333 16.230 -11.678 1.00 95.44 137 GLU A CA 1
ATOM 1176 C C . GLU A 1 137 ? -1.106 15.917 -13.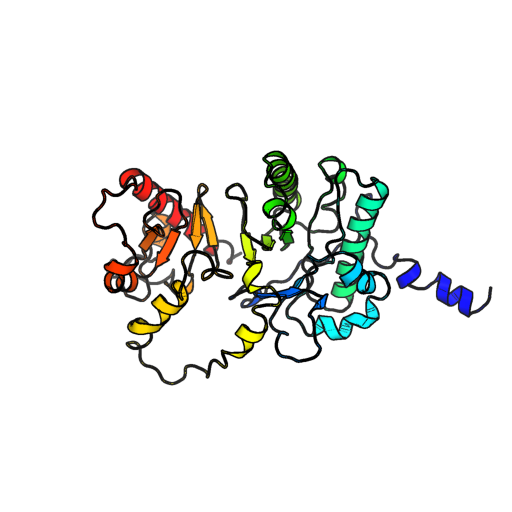172 1.00 95.44 137 GLU A C 1
ATOM 1178 O O . GLU A 1 137 ? -1.904 15.221 -13.794 1.00 95.44 137 GLU A O 1
ATOM 1183 N N . ASP A 1 138 ? 0.046 16.324 -13.721 1.00 94.50 138 ASP A N 1
ATOM 1184 C CA . ASP A 1 138 ? 0.522 15.996 -15.073 1.00 94.50 138 ASP A CA 1
ATOM 1185 C C . ASP A 1 138 ? 0.704 14.487 -15.317 1.00 94.50 138 ASP A C 1
ATOM 1187 O O . ASP A 1 138 ? 0.813 14.050 -16.462 1.00 94.50 138 ASP A O 1
ATOM 1191 N N . THR A 1 139 ? 0.738 13.679 -14.254 1.00 97.25 139 THR A N 1
ATOM 1192 C CA . THR A 1 139 ? 0.895 12.221 -14.342 1.00 97.25 139 THR A CA 1
ATOM 1193 C C . THR A 1 139 ? -0.415 11.445 -14.251 1.00 97.25 139 THR A C 1
ATOM 1195 O O . THR A 1 139 ? -0.424 10.246 -14.532 1.00 97.25 139 THR A O 1
ATOM 1198 N N . PHE A 1 140 ? -1.531 12.095 -13.899 1.00 97.88 140 PHE A N 1
ATOM 1199 C CA . PHE A 1 140 ? -2.797 11.407 -13.607 1.00 97.88 140 PHE A CA 1
ATOM 1200 C C . PHE A 1 140 ? -3.371 10.651 -14.808 1.00 97.88 140 PHE A C 1
ATOM 1202 O O . PHE A 1 140 ? -4.083 9.668 -14.628 1.00 97.88 140 PHE A O 1
ATOM 1209 N N . ASP A 1 141 ? -3.010 11.040 -16.030 1.00 96.94 141 ASP A N 1
ATOM 1210 C CA . ASP A 1 141 ? -3.402 10.353 -17.264 1.00 96.94 141 ASP A CA 1
ATOM 1211 C C . ASP A 1 141 ? -2.788 8.956 -17.439 1.00 96.94 141 ASP A C 1
ATOM 1213 O O . ASP A 1 141 ? -3.198 8.233 -18.348 1.00 96.94 141 ASP A O 1
ATOM 1217 N N . TYR A 1 142 ? -1.793 8.579 -16.629 1.00 97.69 142 TYR A N 1
ATOM 1218 C CA . TYR A 1 142 ? -1.127 7.279 -16.752 1.00 97.69 142 TYR A CA 1
ATOM 1219 C C . TYR A 1 142 ? -0.705 6.626 -15.432 1.00 97.69 142 TYR A C 1
ATOM 1221 O O . TYR A 1 142 ? -0.561 5.408 -15.393 1.00 97.69 142 TYR A O 1
ATOM 1229 N N . CYS A 1 143 ? -0.499 7.371 -14.341 1.00 97.44 143 CYS A N 1
ATOM 1230 C CA . CYS A 1 143 ? 0.070 6.802 -13.110 1.00 97.44 143 CYS A CA 1
ATOM 1231 C C . CYS A 1 143 ? -0.850 5.795 -12.395 1.00 97.44 143 CYS A C 1
ATOM 1233 O O . CYS A 1 143 ? -0.372 5.009 -11.576 1.00 97.44 143 CYS A O 1
ATOM 1235 N N . PHE A 1 144 ? -2.137 5.763 -12.752 1.00 98.19 144 PHE A N 1
ATOM 1236 C CA . PHE A 1 144 ? -3.127 4.796 -12.262 1.00 98.19 144 PHE A CA 1
ATOM 1237 C C . PHE A 1 144 ? -3.407 3.652 -13.245 1.00 98.19 144 PHE A C 1
ATOM 1239 O O . PHE A 1 144 ? -4.076 2.690 -12.879 1.00 98.19 144 PHE A O 1
ATOM 1246 N N . GLU A 1 145 ? -2.884 3.723 -14.471 1.00 98.19 145 GLU A N 1
ATOM 1247 C CA . GLU A 1 145 ? -3.066 2.669 -15.470 1.00 98.19 145 GLU A CA 1
ATOM 1248 C C . GLU A 1 145 ? -2.418 1.358 -15.008 1.00 98.19 145 GLU A C 1
ATOM 1250 O O . GLU A 1 145 ? -1.460 1.344 -14.220 1.00 98.19 145 GLU A O 1
ATOM 1255 N N . GLY A 1 146 ? -2.964 0.240 -15.483 1.00 97.69 146 GLY A N 1
ATOM 1256 C CA . GLY A 1 146 ? -2.510 -1.093 -15.092 1.00 97.69 146 GLY A CA 1
ATOM 1257 C C . GLY A 1 146 ? -2.977 -1.555 -13.706 1.00 97.69 146 GLY A C 1
ATOM 1258 O O . GLY A 1 146 ? -2.494 -2.575 -13.214 1.00 97.69 146 GLY A O 1
ATOM 1259 N N . ILE A 1 147 ? -3.875 -0.806 -13.053 1.00 98.44 147 ILE A N 1
ATOM 1260 C CA . ILE A 1 147 ? -4.502 -1.169 -11.774 1.00 98.44 147 ILE A CA 1
ATOM 1261 C C . ILE A 1 147 ? -6.014 -1.251 -11.981 1.00 98.44 147 ILE A C 1
ATOM 1263 O O . ILE A 1 147 ? -6.650 -0.281 -12.391 1.00 98.44 147 ILE A O 1
ATOM 1267 N N . ALA A 1 148 ? -6.599 -2.408 -11.677 1.00 96.88 148 ALA A N 1
ATOM 1268 C CA . ALA A 1 148 ? -8.041 -2.599 -11.754 1.00 96.88 148 ALA A CA 1
ATOM 1269 C C . ALA A 1 148 ? -8.766 -1.875 -10.610 1.00 96.88 148 ALA A C 1
ATOM 1271 O O . ALA A 1 148 ? -8.231 -1.746 -9.504 1.00 96.88 148 ALA A O 1
ATOM 1272 N N . LYS A 1 149 ? -10.017 -1.469 -10.847 1.00 97.38 149 LYS A N 1
ATOM 1273 C CA . LYS A 1 149 ? -10.878 -0.943 -9.784 1.00 97.38 149 LYS A CA 1
ATOM 1274 C C . LYS A 1 149 ? -11.045 -1.937 -8.635 1.00 97.38 149 LYS A C 1
ATOM 1276 O O . LYS A 1 149 ? -10.976 -3.149 -8.848 1.00 97.38 149 LYS A O 1
ATOM 1281 N N . ASN A 1 150 ? -11.288 -1.421 -7.434 1.00 96.00 150 ASN A N 1
ATOM 1282 C CA . ASN A 1 150 ? -11.422 -2.193 -6.203 1.00 96.00 150 ASN A CA 1
ATOM 1283 C C . ASN A 1 150 ? -10.169 -3.015 -5.873 1.00 96.00 150 ASN A C 1
ATOM 1285 O O . ASN A 1 150 ? -10.265 -4.015 -5.177 1.00 96.00 150 ASN A O 1
ATOM 1289 N N . SER A 1 151 ? -8.988 -2.662 -6.387 1.00 97.19 151 SER A N 1
ATOM 1290 C CA . SER A 1 151 ? -7.749 -3.352 -6.012 1.00 97.19 151 SER A CA 1
ATOM 1291 C C . SER A 1 151 ? -7.274 -2.924 -4.626 1.00 97.19 151 SER A C 1
ATOM 1293 O O . SER A 1 151 ? -7.497 -1.788 -4.207 1.00 97.19 151 SER A O 1
ATOM 1295 N N . VAL A 1 152 ? -6.541 -3.807 -3.947 1.00 97.69 152 VAL A N 1
ATOM 1296 C CA . VAL A 1 152 ? -5.663 -3.398 -2.844 1.00 97.69 152 VAL A CA 1
ATOM 1297 C C . VAL A 1 152 ? -4.476 -2.647 -3.440 1.00 97.69 152 VAL A C 1
ATOM 1299 O O . VAL A 1 152 ? -3.862 -3.119 -4.397 1.00 97.69 152 VAL A O 1
ATOM 1302 N N . VAL A 1 153 ? -4.146 -1.486 -2.884 1.00 98.62 153 VAL A N 1
ATOM 1303 C CA . VAL A 1 153 ? -3.025 -0.647 -3.333 1.00 98.62 153 VAL A CA 1
ATOM 1304 C C . VAL A 1 153 ? -2.157 -0.245 -2.149 1.00 98.62 153 VAL A C 1
ATOM 1306 O O . VAL A 1 153 ? -2.624 -0.229 -1.013 1.00 98.62 153 VAL A O 1
ATOM 1309 N N . SER A 1 154 ? -0.897 0.104 -2.399 1.00 98.38 154 SER A N 1
ATOM 1310 C CA . SER A 1 154 ? 0.011 0.608 -1.367 1.00 98.38 154 SER A CA 1
ATOM 1311 C C . SER A 1 154 ? 0.505 2.013 -1.698 1.00 98.38 154 SER A C 1
ATOM 1313 O O . SER A 1 154 ? 0.896 2.294 -2.829 1.00 98.38 154 SER A O 1
ATOM 1315 N N . VAL A 1 155 ? 0.547 2.892 -0.700 1.00 97.25 155 VAL A N 1
ATOM 1316 C CA . VAL A 1 155 ? 1.107 4.251 -0.786 1.00 97.25 155 VAL A CA 1
ATOM 1317 C C . VAL A 1 155 ? 2.072 4.485 0.372 1.00 97.25 155 VAL A C 1
ATOM 1319 O O . VAL A 1 155 ? 1.993 3.811 1.398 1.00 97.25 155 VAL A O 1
ATOM 1322 N N . SER A 1 156 ? 2.971 5.462 0.249 1.00 93.25 156 SER A N 1
ATOM 1323 C CA . SER A 1 156 ? 3.801 5.888 1.377 1.00 93.25 156 SER A CA 1
ATOM 1324 C C . SER A 1 156 ? 3.679 7.378 1.652 1.00 93.25 156 SER A C 1
ATOM 1326 O O . SER A 1 156 ? 3.854 8.206 0.761 1.00 93.25 156 SER A O 1
ATOM 1328 N N . THR A 1 157 ? 3.462 7.721 2.921 1.00 88.25 157 THR A N 1
ATOM 1329 C CA . THR A 1 157 ? 3.512 9.104 3.415 1.00 88.25 157 THR A CA 1
ATOM 1330 C C . THR A 1 157 ? 4.892 9.475 3.964 1.00 88.25 157 THR A C 1
ATOM 1332 O O . THR A 1 157 ? 5.112 10.626 4.343 1.00 88.25 157 THR A O 1
ATOM 1335 N N . TYR A 1 158 ? 5.840 8.529 4.023 1.00 80.00 158 TYR A N 1
ATOM 1336 C CA . TYR A 1 158 ? 7.154 8.706 4.655 1.00 80.00 158 TYR A CA 1
ATOM 1337 C C . TYR A 1 158 ? 7.941 9.874 4.061 1.00 80.00 158 TYR A C 1
ATOM 1339 O O . TYR A 1 158 ? 8.322 10.802 4.776 1.00 80.00 158 TYR A O 1
ATOM 1347 N N . MET A 1 159 ? 8.102 9.879 2.736 1.00 71.62 159 MET A N 1
ATOM 1348 C CA . MET A 1 159 ? 8.868 10.914 2.036 1.00 71.62 159 MET A CA 1
ATOM 1349 C C . MET A 1 159 ? 8.254 12.310 2.197 1.00 71.62 159 MET A C 1
ATOM 1351 O O . MET A 1 159 ? 8.981 13.299 2.249 1.00 71.62 159 MET A O 1
ATOM 1355 N N . VAL A 1 160 ? 6.928 12.380 2.335 1.00 69.25 160 VAL A N 1
ATOM 1356 C CA . VAL A 1 160 ? 6.162 13.621 2.519 1.00 69.25 160 VAL A CA 1
ATOM 1357 C C . VAL A 1 160 ? 6.241 14.124 3.969 1.00 69.25 160 VAL A C 1
ATOM 1359 O O . VAL A 1 160 ? 6.158 15.325 4.216 1.00 69.25 160 VAL A O 1
ATOM 1362 N N . SER A 1 161 ? 6.415 13.214 4.932 1.00 64.31 161 SER A N 1
ATOM 1363 C CA . SER A 1 161 ? 6.347 13.512 6.368 1.00 64.31 161 SER A CA 1
ATOM 1364 C C . SER A 1 161 ? 7.695 13.881 6.994 1.00 64.31 161 SER A C 1
ATOM 1366 O O . SER A 1 161 ? 7.733 14.758 7.854 1.00 64.31 161 SER A O 1
ATOM 1368 N N . GLU A 1 162 ? 8.792 13.249 6.569 1.00 54.88 162 GLU A N 1
ATOM 1369 C CA . GLU A 1 162 ? 10.116 13.403 7.203 1.00 54.88 162 GLU A CA 1
ATOM 1370 C C . GLU A 1 162 ? 10.936 14.593 6.672 1.00 54.88 162 GLU A C 1
ATOM 1372 O O . GLU A 1 162 ? 11.739 15.174 7.400 1.00 54.88 162 GLU A O 1
ATOM 1377 N N . HIS A 1 163 ? 10.732 15.009 5.416 1.00 51.94 163 HIS A N 1
ATOM 1378 C CA . HIS A 1 163 ? 11.560 16.041 4.782 1.00 51.94 163 HIS A CA 1
ATOM 1379 C C . HIS A 1 163 ? 10.825 17.382 4.700 1.00 51.94 163 HIS A C 1
ATOM 1381 O O . HIS A 1 163 ? 10.135 17.665 3.728 1.00 51.94 163 HIS A O 1
ATOM 1387 N N . GLY A 1 164 ? 10.991 18.238 5.710 1.00 48.09 164 GLY A N 1
ATOM 1388 C CA . GLY A 1 164 ? 10.658 19.669 5.615 1.00 48.09 164 GLY A CA 1
ATOM 1389 C C . GLY A 1 164 ? 9.191 20.058 5.827 1.00 48.09 164 GLY A C 1
ATOM 1390 O O . GLY A 1 164 ? 8.915 21.254 5.869 1.00 48.09 164 GLY A O 1
ATOM 1391 N N . ARG A 1 165 ? 8.286 19.081 6.012 1.00 56.84 165 ARG A N 1
ATOM 1392 C CA . ARG A 1 165 ? 6.876 19.216 6.439 1.00 56.84 165 ARG A CA 1
ATOM 1393 C C . ARG A 1 165 ? 6.210 20.512 5.966 1.00 56.84 165 ARG A C 1
ATOM 1395 O O . ARG A 1 165 ? 5.669 21.283 6.760 1.00 56.84 165 ARG A O 1
ATOM 1402 N N . THR A 1 166 ? 6.265 20.765 4.663 1.00 62.62 166 THR A N 1
ATOM 1403 C CA . THR A 1 166 ? 5.618 21.947 4.094 1.00 62.62 166 THR A CA 1
ATOM 1404 C C . THR A 1 166 ? 4.152 21.634 3.780 1.00 62.62 166 THR A C 1
ATOM 1406 O O . THR A 1 166 ? 3.845 20.527 3.325 1.00 62.62 166 THR A O 1
ATOM 1409 N N . PRO A 1 167 ? 3.223 22.591 3.968 1.00 69.56 167 PRO A N 1
ATOM 1410 C CA . PRO A 1 167 ? 1.837 22.436 3.523 1.00 69.56 167 PRO A CA 1
ATOM 1411 C C . PRO A 1 167 ? 1.725 22.007 2.051 1.00 69.56 167 PRO A C 1
ATOM 1413 O O . PRO A 1 167 ? 0.884 21.178 1.719 1.00 69.56 167 PRO A O 1
ATOM 1416 N N . ALA A 1 168 ? 2.640 22.485 1.199 1.00 75.00 168 ALA A N 1
ATOM 1417 C CA . ALA A 1 168 ? 2.692 22.153 -0.222 1.00 75.00 168 ALA A CA 1
ATOM 1418 C C . ALA A 1 168 ? 2.969 20.662 -0.497 1.00 75.00 168 ALA A C 1
ATOM 1420 O O . ALA A 1 168 ? 2.352 20.081 -1.384 1.00 75.00 168 ALA A O 1
ATOM 1421 N N . GLN A 1 169 ? 3.855 20.013 0.270 1.00 77.56 169 GLN A N 1
ATOM 1422 C CA . GLN A 1 169 ? 4.139 18.577 0.108 1.00 77.56 169 GLN A CA 1
ATOM 1423 C C . GLN A 1 169 ? 2.933 17.713 0.486 1.00 77.56 169 GLN A C 1
ATOM 1425 O O . GLN A 1 169 ? 2.615 16.743 -0.204 1.00 77.56 169 GLN A O 1
ATOM 1430 N N . LYS A 1 170 ? 2.239 18.083 1.567 1.00 84.56 170 LYS A N 1
ATOM 1431 C CA . LYS A 1 170 ? 1.007 17.412 1.986 1.00 84.56 170 LYS A CA 1
ATOM 1432 C C . LYS A 1 170 ? -0.100 17.594 0.949 1.00 84.56 170 LYS A C 1
ATOM 1434 O O . LYS A 1 170 ? -0.742 16.617 0.583 1.00 84.56 170 LYS A O 1
ATOM 1439 N N . GLU A 1 171 ? -0.303 18.816 0.460 1.00 88.19 171 GLU A N 1
ATOM 1440 C CA . GLU A 1 171 ? -1.293 19.106 -0.581 1.00 88.19 171 GLU A CA 1
ATOM 1441 C C . GLU A 1 171 ? -1.009 18.308 -1.860 1.00 88.19 171 GLU A C 1
ATOM 1443 O O . GLU A 1 171 ? -1.906 17.669 -2.405 1.00 88.19 171 GLU A O 1
ATOM 1448 N N . PHE A 1 172 ? 0.253 18.272 -2.295 1.00 88.69 172 PHE A N 1
ATOM 1449 C CA . PHE A 1 172 ? 0.702 17.461 -3.425 1.00 88.69 172 PHE A CA 1
ATOM 1450 C C . PHE A 1 172 ? 0.347 15.976 -3.258 1.00 88.69 172 PHE A C 1
ATOM 1452 O O . PHE A 1 172 ? -0.169 15.348 -4.187 1.00 88.69 172 PHE A O 1
ATOM 1459 N N . PHE A 1 173 ? 0.598 15.408 -2.076 1.00 92.44 173 PHE A N 1
ATOM 1460 C CA . PHE A 1 173 ? 0.236 14.024 -1.795 1.00 92.44 173 PHE A CA 1
ATOM 1461 C C . PHE A 1 173 ? -1.284 13.834 -1.821 1.00 92.44 173 PHE A C 1
ATOM 1463 O O . PHE A 1 173 ? -1.782 12.974 -2.540 1.00 92.44 173 PHE A O 1
ATOM 1470 N N . LEU A 1 174 ? -2.037 14.663 -1.094 1.00 92.50 174 LEU A N 1
ATOM 1471 C CA . LEU A 1 174 ? -3.491 14.523 -0.993 1.00 92.50 174 LEU A CA 1
ATOM 1472 C C . LEU A 1 174 ? -4.191 14.653 -2.351 1.00 92.50 174 LEU A C 1
ATOM 1474 O O . LEU A 1 174 ? -5.152 13.935 -2.603 1.00 92.50 174 LEU A O 1
ATOM 1478 N N . LYS A 1 175 ? -3.690 15.493 -3.263 1.00 95.62 175 LYS A N 1
ATOM 1479 C CA . LYS A 1 175 ? -4.224 15.592 -4.630 1.00 95.62 175 LYS A CA 1
ATOM 1480 C C . LYS A 1 175 ? -4.144 14.269 -5.388 1.00 95.62 175 LYS A C 1
ATOM 1482 O O . LYS A 1 175 ? -5.148 13.821 -5.936 1.00 95.62 175 LYS A O 1
ATOM 1487 N N . GLY A 1 176 ? -2.974 13.631 -5.409 1.00 97.00 176 GLY A N 1
ATOM 1488 C CA . GLY A 1 176 ? -2.828 12.338 -6.083 1.00 97.00 176 GLY A CA 1
ATOM 1489 C C . GLY A 1 176 ? -3.511 11.197 -5.339 1.00 97.00 176 GLY A C 1
ATOM 1490 O O . GLY A 1 176 ? -4.062 10.306 -5.977 1.00 97.00 176 GLY A O 1
ATOM 1491 N N . TYR A 1 177 ? -3.575 11.267 -4.010 1.00 97.62 177 TYR A N 1
ATOM 1492 C CA . TYR A 1 177 ? -4.325 10.312 -3.203 1.00 97.62 177 TYR A CA 1
ATOM 1493 C C . TYR A 1 177 ? -5.835 10.369 -3.478 1.00 97.62 177 TYR A C 1
ATOM 1495 O O . TYR A 1 177 ? -6.473 9.339 -3.672 1.00 97.62 177 TYR A O 1
ATOM 1503 N N . ASN A 1 178 ? -6.416 11.562 -3.573 1.00 97.56 178 ASN A N 1
ATOM 1504 C CA . ASN A 1 178 ? -7.836 11.714 -3.886 1.00 97.56 178 ASN A CA 1
ATOM 1505 C C . ASN A 1 178 ? -8.152 11.251 -5.316 1.00 97.56 178 ASN A C 1
ATOM 1507 O O . ASN A 1 178 ? -9.187 10.631 -5.553 1.00 97.56 178 ASN A O 1
ATOM 1511 N N . GLU A 1 179 ? -7.244 11.491 -6.266 1.00 98.50 179 GLU A N 1
ATOM 1512 C CA . GLU A 1 179 ? -7.390 10.967 -7.626 1.00 98.50 179 GLU A CA 1
ATOM 1513 C C . GLU A 1 179 ? -7.261 9.432 -7.671 1.00 98.50 179 GLU A C 1
ATOM 1515 O O . GLU A 1 179 ? -8.019 8.780 -8.394 1.00 98.50 179 GLU A O 1
ATOM 1520 N N . LEU A 1 180 ? -6.377 8.843 -6.852 1.00 98.31 180 LEU A N 1
ATOM 1521 C CA . LEU A 1 180 ? -6.286 7.393 -6.650 1.00 98.31 180 LEU A CA 1
ATOM 1522 C C . LEU A 1 180 ? -7.630 6.825 -6.182 1.00 98.31 180 LEU A C 1
ATOM 1524 O O . LEU A 1 180 ? -8.132 5.883 -6.796 1.00 98.31 180 LEU A O 1
ATOM 1528 N N . LEU A 1 181 ? -8.229 7.415 -5.141 1.00 96.75 181 LEU A N 1
ATOM 1529 C CA . LEU A 1 181 ? -9.542 6.999 -4.637 1.00 96.75 181 LEU A CA 1
ATOM 1530 C C . LEU A 1 181 ? -10.615 7.092 -5.726 1.00 96.75 181 LEU A C 1
ATOM 1532 O O . LEU A 1 181 ? -11.386 6.156 -5.908 1.00 96.75 181 LEU A O 1
ATOM 1536 N N . ARG A 1 182 ? -10.628 8.183 -6.501 1.00 97.94 182 ARG A N 1
ATOM 1537 C CA . ARG A 1 182 ? -11.618 8.412 -7.562 1.00 97.94 182 ARG A CA 1
ATOM 1538 C C . ARG A 1 182 ? -11.511 7.415 -8.719 1.00 97.94 182 ARG A C 1
ATOM 1540 O O . ARG A 1 182 ? -12.529 7.052 -9.304 1.00 97.94 182 ARG A O 1
ATOM 1547 N N . ARG A 1 183 ? -10.293 7.045 -9.129 1.00 97.62 183 ARG A N 1
ATOM 1548 C CA . ARG A 1 183 ? -10.080 6.182 -10.304 1.00 97.62 183 ARG A CA 1
ATOM 1549 C C . ARG A 1 183 ? -10.113 4.704 -9.968 1.00 97.62 183 ARG A C 1
ATOM 1551 O O . ARG A 1 183 ? -10.675 3.929 -10.740 1.00 97.62 183 ARG A O 1
ATOM 1558 N N . ILE A 1 184 ? -9.462 4.335 -8.870 1.00 97.94 184 ILE A N 1
ATOM 1559 C CA . ILE A 1 184 ? -9.253 2.940 -8.492 1.00 97.94 184 ILE A CA 1
ATOM 1560 C C . ILE A 1 184 ? -10.323 2.467 -7.521 1.00 97.94 184 ILE A C 1
ATOM 1562 O O . ILE A 1 184 ? -10.603 1.277 -7.523 1.00 97.94 184 ILE A O 1
ATOM 1566 N N . GLU A 1 185 ? -10.942 3.356 -6.739 1.00 96.75 185 GLU A N 1
ATOM 1567 C CA . GLU A 1 185 ? -11.928 2.975 -5.717 1.00 96.75 185 GLU A CA 1
ATOM 1568 C C . GLU A 1 185 ? -11.383 1.808 -4.866 1.00 96.75 185 GLU A C 1
ATOM 1570 O O . GLU A 1 185 ? -11.955 0.724 -4.862 1.00 96.75 185 GLU A O 1
ATOM 1575 N N . PRO A 1 186 ? -10.182 1.952 -4.267 1.00 95.56 186 PRO A N 1
ATOM 1576 C CA . PRO A 1 186 ? -9.448 0.815 -3.730 1.00 95.56 186 PRO A CA 1
ATOM 1577 C C . PRO A 1 186 ? -10.204 0.152 -2.579 1.00 95.56 186 PRO A C 1
ATOM 1579 O O . PRO A 1 186 ? -10.716 0.829 -1.689 1.00 95.56 186 PRO A O 1
ATOM 1582 N N . GLU A 1 187 ? -10.193 -1.181 -2.566 1.00 91.50 187 GLU A N 1
ATOM 1583 C CA . GLU A 1 187 ? -10.814 -1.972 -1.498 1.00 91.50 187 GLU A CA 1
ATOM 1584 C C . GLU A 1 187 ? -10.078 -1.763 -0.169 1.00 91.50 187 GLU A C 1
ATOM 1586 O O . GLU A 1 187 ? -10.706 -1.548 0.866 1.00 91.50 187 GLU A O 1
ATOM 1591 N N . TYR A 1 188 ? -8.741 -1.727 -0.232 1.00 90.94 188 TYR A N 1
ATOM 1592 C CA . TYR A 1 188 ? -7.858 -1.342 0.866 1.00 90.94 188 TYR A CA 1
ATOM 1593 C C . TYR A 1 188 ? -6.666 -0.525 0.362 1.00 90.94 188 TYR A C 1
ATOM 1595 O O . TYR A 1 188 ? -6.106 -0.786 -0.706 1.00 90.94 188 TYR A O 1
ATOM 1603 N N . VAL A 1 189 ? -6.235 0.434 1.179 1.00 94.50 189 VAL A N 1
ATOM 1604 C CA . VAL A 1 189 ? -5.001 1.199 0.988 1.00 94.50 189 VAL A CA 1
ATOM 1605 C C . VAL A 1 189 ? -4.021 0.830 2.094 1.00 94.50 189 VAL A C 1
ATOM 1607 O O . VAL A 1 189 ? -4.215 1.199 3.250 1.00 94.50 189 VAL A O 1
ATOM 1610 N N . LEU A 1 190 ? -2.926 0.161 1.746 1.00 94.38 190 LEU A N 1
ATOM 1611 C CA . LEU A 1 190 ? -1.801 -0.022 2.657 1.00 94.38 190 LEU A CA 1
ATOM 1612 C C . LEU A 1 190 ? -1.003 1.287 2.709 1.00 94.38 190 LEU A C 1
ATOM 1614 O O . LEU A 1 190 ? -0.407 1.698 1.716 1.00 94.38 190 LEU A O 1
ATOM 1618 N N . CYS A 1 191 ? -1.002 1.970 3.851 1.00 92.06 191 CYS A N 1
ATOM 1619 C CA . CYS A 1 191 ? -0.255 3.211 4.032 1.00 92.06 191 CYS A CA 1
ATOM 1620 C C . CYS A 1 191 ? 1.038 2.934 4.797 1.00 92.06 191 CYS A C 1
ATOM 1622 O O . CYS A 1 191 ? 1.014 2.703 6.005 1.00 92.06 191 CYS A O 1
ATOM 1624 N N . TYR A 1 192 ? 2.173 2.974 4.102 1.00 89.81 192 TYR A N 1
ATOM 1625 C CA . TYR A 1 192 ? 3.491 2.861 4.715 1.00 89.81 192 TYR A CA 1
ATOM 1626 C C . TYR A 1 192 ? 3.918 4.198 5.329 1.00 89.81 192 TYR A C 1
ATOM 1628 O O . TYR A 1 192 ? 4.168 5.168 4.600 1.00 89.81 192 TYR A O 1
ATOM 1636 N N . ASN A 1 193 ? 4.072 4.197 6.656 1.00 85.19 193 ASN A N 1
ATOM 1637 C CA . ASN A 1 193 ? 4.151 5.335 7.577 1.00 85.19 193 ASN A CA 1
ATOM 1638 C C . ASN A 1 193 ? 2.778 5.904 8.005 1.00 85.19 193 ASN A C 1
ATOM 1640 O O . ASN A 1 193 ? 1.723 5.386 7.653 1.00 85.19 193 ASN A O 1
ATOM 1644 N N . THR A 1 194 ? 2.798 6.955 8.829 1.00 80.75 194 THR A N 1
ATOM 1645 C CA . THR A 1 194 ? 1.613 7.595 9.417 1.00 80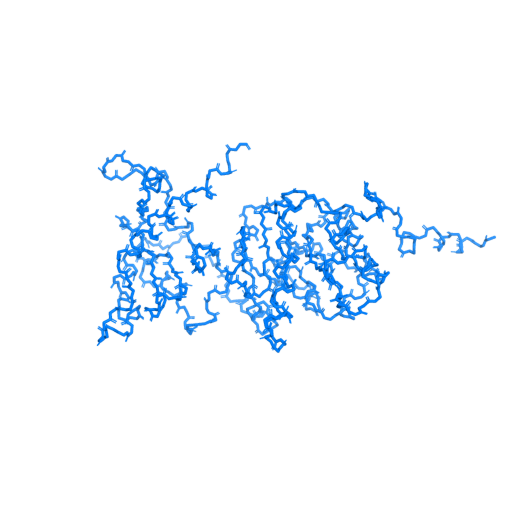.75 194 THR A CA 1
ATOM 1646 C C . THR A 1 194 ? 0.723 8.243 8.343 1.00 80.75 194 THR A C 1
ATOM 1648 O O . THR A 1 194 ? 1.202 9.140 7.641 1.00 80.75 194 THR A O 1
ATOM 1651 N N . PRO A 1 195 ? -0.560 7.850 8.217 1.00 81.38 195 PRO A N 1
ATOM 1652 C CA . PRO A 1 195 ? -1.515 8.518 7.334 1.00 81.38 195 PRO A CA 1
ATOM 1653 C C . PRO A 1 195 ? -1.745 9.981 7.735 1.00 81.38 195 PRO A C 1
ATOM 1655 O O . PRO A 1 195 ? -1.660 10.332 8.914 1.00 81.38 195 PRO A O 1
ATOM 1658 N N . PHE A 1 196 ? -2.087 10.840 6.774 1.00 79.25 196 PHE A N 1
ATOM 1659 C CA . PHE A 1 196 ? -2.584 12.180 7.094 1.00 79.25 196 PHE A CA 1
ATOM 1660 C C . PHE A 1 196 ? -4.040 12.110 7.588 1.00 79.25 196 PHE A C 1
ATOM 1662 O O . PHE A 1 196 ? -4.786 11.264 7.098 1.00 79.25 196 PHE A O 1
ATOM 1669 N N . PRO A 1 197 ? -4.476 13.008 8.493 1.00 76.00 197 PRO A N 1
ATOM 1670 C CA . PRO A 1 197 ? -5.866 13.049 8.964 1.00 76.00 197 PRO A CA 1
ATOM 1671 C C . PRO A 1 197 ? -6.915 13.195 7.851 1.00 76.00 197 PRO A C 1
ATOM 1673 O O . PRO A 1 197 ? -8.049 12.763 8.018 1.00 76.00 197 PRO A O 1
ATOM 1676 N N . GLU A 1 198 ? -6.541 13.805 6.723 1.00 83.81 198 GLU A N 1
ATOM 1677 C CA . GLU A 1 198 ? -7.393 14.002 5.545 1.00 83.81 198 GLU A CA 1
ATOM 1678 C C . GLU A 1 198 ? -7.429 12.803 4.590 1.00 83.81 198 GLU A C 1
ATOM 1680 O O . GLU A 1 198 ? -8.122 12.863 3.579 1.00 83.81 198 GLU A O 1
ATOM 1685 N N . MET A 1 199 ? -6.665 11.739 4.852 1.00 84.44 199 MET A N 1
ATOM 1686 C CA . MET A 1 199 ? -6.757 10.530 4.036 1.00 84.44 199 MET A CA 1
ATOM 1687 C C . MET A 1 199 ? -8.047 9.776 4.374 1.00 84.44 199 MET A C 1
ATOM 1689 O O . MET A 1 199 ? -8.270 9.384 5.519 1.00 84.44 199 MET A O 1
ATOM 1693 N N . GLU A 1 200 ? -8.878 9.562 3.357 1.00 81.44 200 GLU A N 1
ATOM 1694 C CA . GLU A 1 200 ? -10.142 8.826 3.435 1.00 81.44 200 GLU A CA 1
ATOM 1695 C C . GLU A 1 200 ? -10.024 7.407 2.853 1.00 81.44 200 GLU A C 1
ATOM 1697 O O . GLU A 1 200 ? -9.082 7.088 2.136 1.00 81.44 200 GLU A O 1
ATOM 1702 N N . GLY A 1 201 ? -11.008 6.548 3.125 1.00 79.81 201 GLY A N 1
ATOM 1703 C CA . GLY A 1 201 ? -11.063 5.177 2.610 1.00 79.81 201 GLY A CA 1
ATOM 1704 C C . GLY A 1 201 ? -10.573 4.118 3.601 1.00 79.81 201 GLY A C 1
ATOM 1705 O O . GLY A 1 201 ? -10.350 4.378 4.785 1.00 79.81 201 GLY A O 1
ATOM 1706 N N . ASN A 1 202 ? -10.439 2.885 3.114 1.00 80.25 202 ASN A N 1
ATOM 1707 C CA . ASN A 1 202 ? -10.093 1.713 3.918 1.00 80.25 202 ASN A CA 1
ATOM 1708 C C . ASN A 1 202 ? -8.575 1.599 4.117 1.00 80.25 202 ASN A C 1
ATOM 1710 O O . ASN A 1 202 ? -7.901 0.815 3.450 1.00 80.25 202 ASN A O 1
ATOM 1714 N N . ILE A 1 203 ? -8.023 2.415 5.014 1.00 82.38 203 ILE A N 1
ATOM 1715 C CA . ILE A 1 203 ? -6.573 2.508 5.216 1.00 82.38 203 ILE A CA 1
ATOM 1716 C C . ILE A 1 203 ? -6.093 1.493 6.258 1.00 82.38 203 ILE A C 1
ATOM 1718 O O . ILE A 1 203 ? -6.493 1.545 7.418 1.00 82.38 203 ILE A O 1
ATOM 1722 N N . ILE A 1 204 ? -5.154 0.633 5.867 1.00 81.19 204 ILE A N 1
ATOM 1723 C CA . ILE A 1 204 ? -4.374 -0.205 6.782 1.00 81.19 204 ILE A CA 1
ATOM 1724 C C . ILE A 1 204 ? -3.024 0.477 6.998 1.00 81.19 204 ILE A C 1
ATOM 1726 O O . ILE A 1 204 ? -2.227 0.629 6.068 1.00 81.19 204 ILE A O 1
ATOM 1730 N N . THR A 1 205 ? -2.759 0.904 8.231 1.00 80.56 205 THR A N 1
ATOM 1731 C CA . THR A 1 205 ? -1.507 1.591 8.567 1.00 80.56 205 THR A CA 1
ATOM 1732 C C . THR A 1 205 ? -0.374 0.591 8.766 1.00 80.56 205 THR A C 1
ATOM 1734 O O . THR A 1 205 ? -0.454 -0.305 9.603 1.00 80.56 205 THR A O 1
ATOM 1737 N N . VAL A 1 206 ? 0.728 0.805 8.052 1.00 80.81 206 VAL A N 1
ATOM 1738 C CA . VAL A 1 206 ? 1.975 0.059 8.205 1.00 80.81 206 VAL A CA 1
ATOM 1739 C C . VAL A 1 206 ? 3.018 0.989 8.799 1.00 80.81 206 VAL A C 1
ATOM 1741 O O . VAL A 1 206 ? 3.553 1.871 8.133 1.00 80.81 206 VAL A O 1
ATOM 1744 N N . ASP A 1 207 ? 3.323 0.792 10.073 1.00 73.50 207 ASP A N 1
ATOM 1745 C CA . ASP A 1 207 ? 4.235 1.670 10.799 1.00 73.50 207 ASP A CA 1
ATOM 1746 C C . ASP A 1 207 ? 5.676 1.587 10.286 1.00 73.50 207 ASP A C 1
ATOM 1748 O O . ASP A 1 207 ? 6.246 0.504 10.157 1.00 73.50 207 ASP A O 1
ATOM 1752 N N . TYR A 1 208 ? 6.291 2.734 10.027 1.00 75.19 208 TYR A N 1
ATOM 1753 C CA . TYR A 1 208 ? 7.648 2.780 9.497 1.00 75.19 208 TYR A CA 1
ATOM 1754 C C . TYR A 1 208 ? 8.697 2.230 10.477 1.00 75.19 208 TYR A C 1
ATOM 1756 O O . TYR A 1 208 ? 9.543 1.423 10.084 1.00 75.19 208 TYR A O 1
ATOM 1764 N N . GLU A 1 209 ? 8.664 2.654 11.744 1.00 70.62 209 GLU A N 1
ATOM 1765 C CA . GLU A 1 209 ? 9.709 2.314 12.711 1.00 70.62 209 GLU A CA 1
ATOM 1766 C C . GLU A 1 209 ? 9.665 0.834 13.051 1.00 70.62 209 GLU A C 1
ATOM 1768 O O . GLU A 1 209 ? 10.697 0.168 12.939 1.00 70.62 209 GLU A O 1
ATOM 1773 N N . LEU A 1 210 ? 8.491 0.274 13.356 1.00 68.50 210 LEU A N 1
ATOM 1774 C CA . LEU A 1 210 ? 8.400 -1.157 13.597 1.00 68.50 210 LEU A CA 1
ATOM 1775 C C . LEU A 1 210 ? 8.825 -1.937 12.353 1.00 68.50 210 LEU A C 1
ATOM 1777 O O . LEU A 1 210 ? 9.401 -3.010 12.484 1.00 68.50 210 LEU A O 1
ATOM 1781 N N . ASN A 1 211 ? 8.527 -1.491 11.134 1.00 75.94 211 ASN A N 1
ATOM 1782 C CA . ASN A 1 211 ? 8.925 -2.219 9.919 1.00 75.94 211 ASN A CA 1
ATOM 1783 C C . ASN A 1 211 ? 10.376 -1.944 9.486 1.00 75.94 211 ASN A C 1
ATOM 1785 O O . ASN A 1 211 ? 10.864 -2.530 8.518 1.00 75.94 211 ASN A O 1
ATOM 1789 N N . SER A 1 212 ? 11.105 -1.126 10.249 1.00 75.19 212 SER A N 1
ATOM 1790 C CA . SER A 1 212 ? 12.521 -0.865 10.033 1.00 75.19 212 SER A CA 1
ATOM 1791 C C . SER A 1 212 ? 13.408 -2.041 10.454 1.00 75.19 212 SER A C 1
ATOM 1793 O O . SER A 1 212 ? 13.035 -2.943 11.210 1.00 75.19 212 SER A O 1
ATOM 1795 N N . TRP A 1 213 ? 14.663 -1.987 10.006 1.00 74.25 213 TRP A N 1
ATOM 1796 C CA . TRP A 1 213 ? 15.687 -2.977 10.338 1.00 74.25 213 TRP A CA 1
ATOM 1797 C C . TRP A 1 213 ? 15.935 -3.126 11.851 1.00 74.25 213 TRP A C 1
ATOM 1799 O O . TRP A 1 213 ? 16.407 -4.178 12.282 1.00 74.25 213 TRP A O 1
ATOM 1809 N N . LYS A 1 214 ? 15.617 -2.100 12.656 1.00 74.12 214 LYS A N 1
ATOM 1810 C CA . LYS A 1 214 ? 15.841 -2.095 14.110 1.00 74.12 214 LYS A CA 1
ATOM 1811 C C . LYS A 1 214 ? 14.989 -3.148 14.825 1.00 74.12 214 LYS A C 1
ATOM 1813 O O . LYS A 1 214 ? 15.465 -3.775 15.764 1.00 74.12 214 LYS A O 1
ATOM 1818 N N . HIS A 1 215 ? 13.775 -3.382 14.329 1.00 69.75 215 HIS A N 1
ATOM 1819 C CA . HIS A 1 215 ? 12.773 -4.260 14.941 1.00 69.75 215 HIS A CA 1
ATOM 1820 C C . HIS A 1 215 ? 12.602 -5.581 14.168 1.00 69.75 215 HIS A C 1
ATOM 1822 O O . HIS A 1 215 ? 11.604 -6.284 14.317 1.00 69.75 215 HIS A O 1
ATOM 1828 N N . MET A 1 216 ? 13.572 -5.958 13.321 1.00 72.50 216 MET A N 1
ATOM 1829 C CA . MET A 1 216 ? 13.528 -7.242 12.605 1.00 72.50 216 MET A CA 1
ATOM 1830 C C . MET A 1 216 ? 13.597 -8.432 13.567 1.00 72.50 216 MET A C 1
ATOM 1832 O O . MET A 1 216 ? 12.820 -9.368 13.445 1.00 72.50 216 MET A O 1
ATOM 1836 N N . ASN A 1 217 ? 14.461 -8.375 14.581 1.00 68.25 217 ASN A N 1
ATOM 1837 C CA . ASN A 1 217 ? 14.633 -9.479 15.534 1.00 68.25 217 ASN A CA 1
ATOM 1838 C C . ASN A 1 217 ? 13.514 -9.568 16.586 1.00 68.25 217 ASN A C 1
ATOM 1840 O O . ASN A 1 217 ? 13.516 -10.486 17.404 1.00 68.25 217 ASN A O 1
ATOM 1844 N N . GLU A 1 218 ? 12.580 -8.619 16.602 1.00 62.47 218 GLU A N 1
ATOM 1845 C CA . GLU A 1 218 ? 11.475 -8.617 17.564 1.00 62.47 218 GLU A CA 1
ATOM 1846 C C . GLU A 1 218 ? 10.373 -9.611 17.184 1.00 62.47 218 GLU A C 1
ATOM 1848 O O . GLU A 1 218 ? 9.678 -10.106 18.070 1.00 62.47 218 GLU A O 1
ATOM 1853 N N . ASP A 1 219 ? 10.306 -10.021 15.911 1.00 56.09 219 ASP A N 1
ATOM 1854 C CA . ASP A 1 219 ? 9.467 -11.146 15.478 1.00 56.09 219 ASP A CA 1
ATOM 1855 C C . ASP A 1 219 ? 9.940 -12.471 16.092 1.00 56.09 219 ASP A C 1
ATOM 1857 O O . ASP A 1 219 ? 9.134 -13.336 16.433 1.00 56.09 219 ASP A O 1
ATOM 1861 N N . ALA A 1 220 ? 11.257 -12.624 16.290 1.00 44.50 220 ALA A N 1
ATOM 1862 C CA . ALA A 1 220 ? 11.880 -13.851 16.789 1.00 44.50 220 ALA A CA 1
ATOM 1863 C C . ALA A 1 220 ? 11.571 -14.140 18.274 1.00 44.50 220 ALA A C 1
ATOM 1865 O O . ALA A 1 220 ? 12.069 -15.116 18.834 1.00 44.50 220 ALA A O 1
ATOM 1866 N N . LYS A 1 221 ? 10.745 -13.311 18.931 1.00 36.03 221 LYS A N 1
ATOM 1867 C CA . LYS A 1 221 ? 10.358 -13.458 20.342 1.00 36.03 221 LYS A CA 1
ATOM 1868 C C . LYS A 1 221 ? 8.913 -13.879 20.594 1.00 36.03 221 LYS A C 1
ATOM 1870 O O . LYS A 1 221 ? 8.469 -13.828 21.739 1.00 36.03 221 LYS A O 1
ATOM 1875 N N . LYS A 1 222 ? 8.195 -14.382 19.591 1.00 31.17 222 LYS A N 1
ATOM 1876 C CA . LYS A 1 222 ? 6.925 -15.076 19.838 1.00 31.17 222 LYS A CA 1
ATOM 1877 C C . LYS A 1 222 ? 6.865 -16.400 19.086 1.00 31.17 222 LYS A C 1
ATOM 1879 O O . LYS A 1 222 ? 6.094 -16.559 18.149 1.00 31.17 222 LYS A O 1
ATOM 1884 N N . SER A 1 223 ? 7.584 -17.406 19.591 1.00 25.94 223 SER A N 1
ATOM 1885 C CA . SER A 1 223 ? 7.003 -18.749 19.583 1.00 25.94 223 SER A CA 1
ATOM 1886 C C . SER A 1 223 ? 5.782 -18.699 20.504 1.00 25.94 223 SER A C 1
ATOM 1888 O O . SER A 1 223 ? 5.876 -18.940 21.707 1.00 25.94 223 SER A O 1
ATOM 1890 N N . PHE A 1 224 ? 4.644 -18.281 19.958 1.00 26.45 224 PHE A N 1
ATOM 1891 C CA . PHE A 1 224 ? 3.351 -18.540 20.566 1.00 26.45 224 PHE A CA 1
ATOM 1892 C C . PHE A 1 224 ? 3.218 -20.066 20.579 1.00 26.45 224 PHE A C 1
ATOM 1894 O O . PHE A 1 224 ? 2.931 -20.687 19.558 1.00 26.45 224 PHE A O 1
ATOM 1901 N N . SER A 1 225 ? 3.520 -20.698 21.715 1.00 25.19 225 SER A N 1
ATOM 1902 C CA . SER A 1 225 ? 3.015 -22.043 21.961 1.00 25.19 225 SER A CA 1
ATOM 1903 C C . SER A 1 225 ? 1.504 -21.955 21.793 1.00 25.19 225 SER A C 1
ATOM 1905 O O . SER A 1 225 ? 0.898 -21.075 22.412 1.00 25.19 225 SER A O 1
ATOM 1907 N N . MET A 1 226 ? 0.910 -22.808 20.954 1.00 24.20 226 MET A N 1
ATOM 1908 C CA . MET A 1 226 ? -0.545 -22.929 20.862 1.00 24.20 226 MET A CA 1
ATOM 1909 C C . MET A 1 226 ? -1.142 -22.873 22.270 1.00 24.20 226 MET A C 1
ATOM 1911 O O . MET A 1 226 ? -0.751 -23.640 23.152 1.00 24.20 226 MET A O 1
ATOM 1915 N N . PHE A 1 227 ? -2.049 -21.923 22.479 1.00 29.91 227 PHE A N 1
ATOM 1916 C CA . PHE A 1 227 ? -2.782 -21.743 23.723 1.00 29.91 227 PHE A CA 1
ATOM 1917 C C . PHE A 1 227 ? -3.752 -22.910 23.881 1.00 29.91 227 PHE A C 1
ATOM 1919 O O . PHE A 1 227 ? -4.924 -22.803 23.543 1.00 29.91 227 PHE A O 1
ATOM 1926 N N . SER A 1 228 ? -3.257 -24.049 24.358 1.00 29.77 228 SER A N 1
ATOM 1927 C CA . SER A 1 228 ? -4.098 -25.212 24.624 1.00 29.77 228 SER A CA 1
ATOM 1928 C C . SER A 1 228 ? -4.420 -25.405 26.102 1.00 29.77 228 SER A C 1
ATOM 1930 O O . SER A 1 228 ? -5.078 -26.385 26.403 1.00 29.77 228 SER A O 1
ATOM 1932 N N . ASN A 1 229 ? -3.991 -24.534 27.031 1.00 29.95 229 ASN A N 1
ATOM 1933 C CA . ASN A 1 229 ? -4.222 -24.748 28.472 1.00 29.95 229 ASN A CA 1
ATOM 1934 C C . ASN A 1 229 ? -4.179 -23.466 29.336 1.00 29.95 229 ASN A C 1
ATOM 1936 O O . ASN A 1 229 ? -3.401 -23.400 30.283 1.00 29.95 229 ASN A O 1
ATOM 1940 N N . TYR A 1 230 ? -5.014 -22.457 29.068 1.00 32.16 230 TYR A N 1
ATOM 1941 C CA . TYR A 1 230 ? -5.264 -21.398 30.062 1.00 32.16 230 TYR A CA 1
ATOM 1942 C C . TYR A 1 230 ? -6.752 -21.064 30.164 1.00 32.16 230 TYR A C 1
ATOM 1944 O O . TYR A 1 230 ? -7.446 -20.934 29.157 1.00 32.16 230 TYR A O 1
ATOM 1952 N N . GLY A 1 231 ? -7.238 -20.980 31.404 1.00 33.53 231 GLY A N 1
ATOM 1953 C CA . GLY A 1 231 ? -8.628 -20.685 31.732 1.00 33.53 231 GLY A CA 1
ATOM 1954 C C . GLY A 1 231 ? -8.986 -19.211 31.527 1.00 33.53 231 GLY A C 1
ATOM 1955 O O . GLY A 1 231 ? -8.134 -18.326 31.565 1.00 33.53 231 GLY A O 1
ATOM 1956 N N . TYR A 1 232 ? -10.286 -18.977 31.349 1.00 39.47 232 TYR A N 1
ATOM 1957 C CA . TYR A 1 232 ? -10.952 -17.701 31.048 1.00 39.47 232 TYR A CA 1
ATOM 1958 C C . TYR A 1 232 ? -10.506 -16.494 31.910 1.00 39.47 232 TYR A C 1
ATOM 1960 O O . TYR A 1 232 ? -10.519 -15.361 31.435 1.00 39.47 232 TYR A O 1
ATOM 1968 N N . ASP A 1 233 ? -10.051 -16.719 33.146 1.00 40.03 233 ASP A N 1
ATOM 1969 C CA . ASP A 1 233 ? -9.655 -15.652 34.079 1.00 40.03 233 ASP A CA 1
ATOM 1970 C C . ASP A 1 233 ? -8.243 -15.069 33.853 1.00 40.03 233 ASP A C 1
ATOM 1972 O O . ASP A 1 233 ? -7.983 -13.931 34.258 1.00 40.03 233 ASP A O 1
ATOM 1976 N N . ASP A 1 234 ? -7.336 -15.789 33.182 1.00 39.31 234 ASP A N 1
ATOM 1977 C CA . ASP A 1 234 ? -5.947 -15.334 32.982 1.00 39.31 234 ASP A CA 1
ATOM 1978 C C . ASP A 1 234 ? -5.784 -14.438 31.737 1.00 39.31 234 ASP A C 1
ATOM 1980 O O . ASP A 1 234 ? -4.884 -13.595 31.674 1.00 39.31 234 ASP A O 1
ATOM 1984 N N . ILE A 1 235 ? -6.703 -14.547 30.770 1.00 37.94 235 ILE A N 1
ATOM 1985 C CA . ILE A 1 235 ? -6.728 -13.744 29.533 1.00 37.94 235 ILE A CA 1
ATOM 1986 C C . ILE A 1 235 ? -7.045 -12.268 29.837 1.00 37.94 235 ILE A C 1
ATOM 1988 O O . ILE A 1 235 ? -6.456 -11.362 29.242 1.00 37.94 235 ILE A O 1
ATOM 1992 N N . LEU A 1 236 ? -7.926 -12.016 30.812 1.00 40.16 236 LEU A N 1
ATOM 1993 C CA . LEU A 1 236 ? -8.444 -10.680 31.128 1.00 40.16 236 LEU A CA 1
ATOM 1994 C C . LEU A 1 236 ? -7.502 -9.821 31.984 1.00 40.16 236 LEU A C 1
ATOM 1996 O O . LEU A 1 236 ? -7.578 -8.596 31.915 1.00 40.16 236 LEU A O 1
ATOM 2000 N N . LYS A 1 237 ? -6.620 -10.420 32.796 1.00 42.00 237 LYS A N 1
ATOM 2001 C CA . LYS A 1 237 ? -5.875 -9.669 33.827 1.00 42.00 237 LYS A CA 1
ATOM 2002 C C . LYS A 1 237 ? -4.517 -9.122 33.395 1.00 42.00 237 LYS A C 1
ATOM 2004 O O . LYS A 1 237 ? -4.061 -8.153 33.992 1.00 42.00 237 LYS A O 1
ATOM 2009 N N . ILE A 1 238 ? -3.842 -9.732 32.420 1.00 39.56 238 ILE A N 1
ATOM 2010 C CA . ILE A 1 238 ? -2.434 -9.394 32.124 1.00 39.56 238 ILE A CA 1
ATOM 2011 C C . ILE A 1 238 ? -2.188 -9.128 30.633 1.00 39.56 238 ILE A C 1
ATOM 2013 O O . ILE A 1 238 ? -1.327 -8.312 30.308 1.00 39.56 238 ILE A O 1
ATOM 2017 N N . ASN A 1 239 ? -2.942 -9.737 29.714 1.00 46.31 239 ASN A N 1
ATOM 2018 C CA . ASN A 1 239 ? -2.569 -9.718 28.297 1.00 46.31 239 ASN A CA 1
ATOM 2019 C C . ASN A 1 239 ? -3.213 -8.602 27.473 1.00 46.31 239 ASN A C 1
ATOM 2021 O O . ASN A 1 239 ? -2.490 -7.990 26.696 1.00 46.31 239 ASN A O 1
ATOM 2025 N N . LEU A 1 240 ? -4.495 -8.258 27.651 1.00 44.97 240 LEU A N 1
ATOM 2026 C CA . LEU A 1 240 ? -5.117 -7.233 26.795 1.00 44.97 240 LEU A CA 1
ATOM 2027 C C . LEU A 1 240 ? -4.561 -5.827 27.068 1.00 44.97 240 LEU A C 1
ATOM 2029 O O . LEU A 1 240 ? -4.251 -5.088 26.143 1.00 44.97 240 LEU A O 1
ATOM 2033 N N . PHE A 1 241 ? -4.336 -5.477 28.338 1.00 44.38 241 PHE A N 1
ATOM 2034 C CA . PHE A 1 241 ? -3.706 -4.199 28.668 1.00 44.38 241 PHE A CA 1
ATOM 2035 C C . PHE A 1 241 ? -2.257 -4.133 28.165 1.00 44.38 241 PHE A C 1
ATOM 2037 O O . PHE A 1 241 ? -1.870 -3.131 27.585 1.00 44.38 241 PHE A O 1
ATOM 2044 N N . ASN A 1 242 ? -1.461 -5.201 28.289 1.00 43.62 242 ASN A N 1
ATOM 2045 C CA . ASN A 1 242 ? -0.093 -5.205 27.753 1.00 43.62 242 ASN A CA 1
ATOM 2046 C C . ASN A 1 242 ? -0.040 -5.281 26.214 1.00 43.62 242 ASN A C 1
ATOM 2048 O O . ASN A 1 242 ? 0.886 -4.730 25.628 1.00 43.62 242 ASN A O 1
ATOM 2052 N N . PHE A 1 243 ? -1.018 -5.916 25.562 1.00 42.41 243 PHE A N 1
ATOM 2053 C CA . PHE A 1 243 ? -1.184 -5.925 24.104 1.00 42.41 243 PHE A CA 1
ATOM 2054 C C . PHE A 1 243 ? -1.515 -4.525 23.569 1.00 42.41 243 PHE A C 1
ATOM 2056 O O . PHE A 1 243 ? -0.942 -4.115 22.570 1.00 42.41 243 PHE A O 1
ATOM 2063 N N . ILE A 1 244 ? -2.352 -3.762 24.282 1.00 42.56 244 ILE A N 1
ATOM 2064 C CA . ILE A 1 244 ? -2.760 -2.401 23.894 1.00 42.56 244 ILE A CA 1
ATOM 2065 C C . ILE A 1 244 ? -1.745 -1.319 24.353 1.00 42.56 244 ILE A C 1
ATOM 2067 O O . ILE A 1 244 ? -1.596 -0.271 23.718 1.00 42.56 244 ILE A O 1
ATOM 2071 N N . PHE A 1 245 ? -1.037 -1.526 25.472 1.00 45.97 245 PHE A N 1
ATOM 2072 C CA . PHE A 1 245 ? -0.294 -0.470 26.190 1.00 45.97 245 PHE A CA 1
ATOM 2073 C C . PHE A 1 245 ? 1.179 -0.783 26.517 1.00 45.97 245 PHE A C 1
ATOM 2075 O O . PHE A 1 245 ? 1.743 -0.153 27.417 1.00 45.97 245 PHE A O 1
ATOM 2082 N N . ALA A 1 246 ? 1.862 -1.689 25.805 1.00 35.78 246 ALA A N 1
ATOM 2083 C CA . ALA A 1 246 ? 3.301 -1.917 26.008 1.00 35.78 246 ALA A CA 1
ATOM 2084 C C . ALA A 1 246 ? 4.157 -0.640 25.785 1.00 35.78 246 ALA A C 1
ATOM 2086 O O . ALA A 1 246 ? 4.591 -0.341 24.684 1.00 35.78 246 ALA A O 1
ATOM 2087 N N . LYS A 1 247 ? 4.4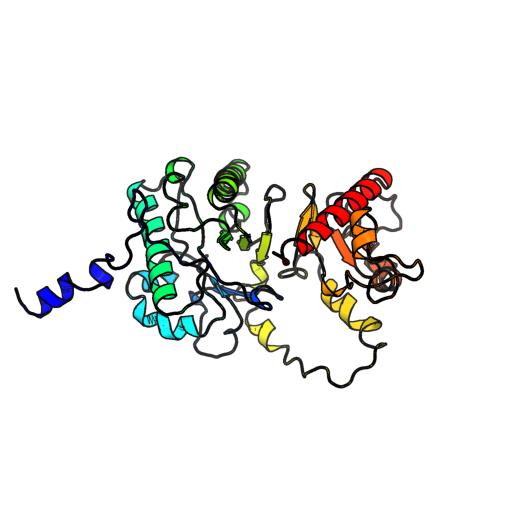05 0.085 26.886 1.00 32.22 247 LYS A N 1
ATOM 2088 C CA . LYS A 1 247 ? 5.391 1.149 27.165 1.00 32.22 247 LYS A CA 1
ATOM 2089 C C . LYS A 1 247 ? 5.713 2.148 26.041 1.00 32.22 247 LYS A C 1
ATOM 2091 O O . LYS A 1 247 ? 6.641 1.958 25.265 1.00 32.22 247 LYS A O 1
ATOM 2096 N N . GLY A 1 248 ? 5.091 3.324 26.155 1.00 33.91 248 GLY A N 1
ATOM 2097 C CA . GLY A 1 248 ? 5.532 4.568 25.520 1.00 33.91 248 GLY A CA 1
ATOM 2098 C C . GLY A 1 248 ? 4.554 5.036 24.451 1.00 33.91 248 GLY A C 1
ATOM 2099 O O . GLY A 1 248 ? 4.613 4.566 23.323 1.00 33.91 248 GLY A O 1
ATOM 2100 N N . MET A 1 249 ? 3.675 5.958 24.861 1.00 39.78 249 MET A N 1
ATOM 2101 C CA . MET A 1 249 ? 2.565 6.673 24.192 1.00 39.78 249 MET A CA 1
ATOM 2102 C C . MET A 1 249 ? 2.816 7.246 22.770 1.00 39.78 249 MET A C 1
ATOM 2104 O O . MET A 1 249 ? 2.332 8.324 22.445 1.00 39.78 249 MET A O 1
ATOM 2108 N N . GLY A 1 250 ? 3.539 6.546 21.899 1.00 37.78 250 GLY A N 1
ATOM 2109 C CA . GLY A 1 250 ? 3.797 6.962 20.522 1.00 37.78 250 GLY A CA 1
ATOM 2110 C C . GLY A 1 250 ? 4.273 5.848 19.586 1.00 37.78 250 GLY A C 1
ATOM 2111 O O . GLY A 1 250 ? 4.016 5.957 18.396 1.00 37.78 250 GLY A O 1
ATOM 2112 N N . SER A 1 251 ? 4.906 4.770 20.084 1.00 36.03 251 SER A N 1
ATOM 2113 C CA . SER A 1 251 ? 5.491 3.716 19.223 1.00 36.03 251 SER A CA 1
ATOM 2114 C C . SER A 1 251 ? 4.870 2.319 19.376 1.00 36.03 251 SER A C 1
ATOM 2116 O O . SER A 1 251 ? 5.270 1.398 18.672 1.00 36.03 251 SER A O 1
ATOM 2118 N N . SER A 1 252 ? 3.922 2.122 20.299 1.00 44.38 252 SER A N 1
ATOM 2119 C CA . SER A 1 252 ? 3.432 0.790 20.698 1.00 44.38 252 SER A CA 1
ATOM 2120 C C . SER A 1 252 ? 2.159 0.315 19.986 1.00 44.38 252 SER A C 1
ATOM 2122 O O . SER A 1 252 ? 1.601 -0.698 20.385 1.00 44.38 252 SER A O 1
ATOM 2124 N N . ARG A 1 253 ? 1.655 1.059 18.991 1.00 50.44 253 ARG A N 1
ATOM 2125 C CA . ARG A 1 253 ? 0.339 0.821 18.337 1.00 50.44 253 ARG A CA 1
ATOM 2126 C C . ARG A 1 253 ? 0.430 0.623 16.830 1.00 50.44 253 ARG A C 1
ATOM 2128 O O . ARG A 1 253 ? -0.529 0.709 16.072 1.00 50.44 253 ARG A O 1
ATOM 2135 N N . ALA A 1 254 ? 1.646 0.380 16.411 1.00 40.94 254 ALA A N 1
ATOM 2136 C CA . ALA A 1 254 ? 2.064 0.172 15.059 1.00 40.94 254 ALA A CA 1
ATOM 2137 C C . ALA A 1 254 ? 1.630 -1.223 14.573 1.00 40.94 254 ALA A C 1
ATOM 2139 O O . ALA A 1 254 ? 1.966 -2.225 15.198 1.00 40.94 254 ALA A O 1
ATOM 2140 N N . GLY A 1 255 ? 0.876 -1.283 13.469 1.00 44.69 255 GLY A N 1
ATOM 2141 C CA . GLY A 1 255 ? 0.327 -2.531 12.916 1.00 44.69 255 GLY A CA 1
ATOM 2142 C C . GLY A 1 255 ? -1.045 -2.943 13.466 1.00 44.69 255 GLY A C 1
ATOM 2143 O O . GLY A 1 255 ? -1.537 -4.006 13.097 1.00 44.69 255 GLY A O 1
ATOM 2144 N N . HIS A 1 256 ? -1.670 -2.117 14.311 1.00 55.81 256 HIS A N 1
ATOM 2145 C CA . HIS A 1 256 ? -3.057 -2.324 14.725 1.00 55.81 256 HIS A CA 1
ATOM 2146 C C . HIS A 1 256 ? -4.019 -1.754 13.674 1.00 55.81 256 HIS A C 1
ATOM 2148 O O . HIS A 1 256 ? -3.787 -0.636 13.193 1.00 55.81 256 HIS A O 1
ATOM 2154 N N . PRO A 1 257 ? -5.099 -2.477 13.328 1.00 57.97 257 PRO A N 1
ATOM 2155 C CA . PRO A 1 257 ? -6.170 -1.939 12.503 1.00 57.97 257 PRO A CA 1
ATOM 2156 C C . PRO A 1 257 ? -6.666 -0.606 13.064 1.00 57.97 257 PRO A C 1
ATOM 2158 O O . PRO A 1 257 ? -6.892 -0.455 14.267 1.00 57.97 257 PRO A O 1
ATOM 2161 N N . CYS A 1 258 ? -6.826 0.387 12.194 1.00 73.75 258 CYS A N 1
ATOM 2162 C CA . CYS A 1 258 ? -7.369 1.675 12.589 1.00 73.75 258 CYS A CA 1
ATOM 2163 C C . CYS A 1 258 ? -8.329 2.218 11.540 1.00 73.75 258 CYS A C 1
ATOM 2165 O O . CYS A 1 258 ? -8.176 1.979 10.345 1.00 73.75 258 CYS A O 1
ATOM 2167 N N . ILE A 1 259 ? -9.288 3.005 12.000 1.00 76.94 259 ILE A N 1
ATOM 2168 C CA . ILE A 1 259 ? -10.243 3.737 11.180 1.00 76.94 259 ILE A CA 1
ATOM 2169 C C . ILE A 1 259 ? -9.960 5.226 11.357 1.00 76.94 259 ILE A C 1
ATOM 2171 O O . ILE A 1 259 ? -9.775 5.678 12.483 1.00 76.94 259 ILE A O 1
ATOM 2175 N N . ILE A 1 260 ? -9.970 6.004 10.274 1.00 75.56 260 ILE A N 1
ATOM 2176 C CA . ILE A 1 260 ? -10.096 7.462 10.373 1.00 75.56 260 ILE A CA 1
ATOM 2177 C C . ILE A 1 260 ? -11.582 7.804 10.267 1.00 75.56 260 ILE A C 1
ATOM 2179 O O . ILE A 1 260 ? -12.205 7.583 9.232 1.00 75.56 260 ILE A O 1
ATOM 2183 N N . PHE A 1 261 ? -12.171 8.329 11.340 1.00 80.25 261 PHE A N 1
ATOM 2184 C CA . PHE A 1 261 ? -13.570 8.743 11.368 1.00 80.25 261 PHE A CA 1
ATOM 2185 C C . PHE A 1 261 ? -13.667 10.197 11.818 1.00 80.25 261 PHE A C 1
ATOM 2187 O O . PHE A 1 261 ? -13.248 10.550 12.919 1.00 80.25 261 PHE A O 1
ATOM 2194 N N . ARG A 1 262 ? -14.227 11.052 10.951 1.00 81.94 262 ARG A N 1
ATOM 2195 C CA . ARG A 1 262 ? -14.365 12.504 11.182 1.00 81.94 262 ARG A CA 1
ATOM 2196 C C . ARG A 1 262 ? -13.042 13.183 11.577 1.00 81.94 262 ARG A C 1
ATOM 2198 O O . ARG A 1 262 ? -13.019 14.023 12.469 1.00 81.94 262 ARG A O 1
ATOM 2205 N N . GLY A 1 263 ? -11.951 12.801 10.913 1.00 71.06 263 GLY A N 1
ATOM 2206 C CA . GLY A 1 263 ? -10.619 13.372 11.133 1.00 71.06 263 GLY A CA 1
ATOM 2207 C C . GLY A 1 263 ? -9.882 12.855 12.373 1.00 71.06 263 GLY A C 1
ATOM 2208 O O . GLY A 1 263 ? -8.749 13.265 12.599 1.00 71.06 263 GLY A O 1
ATOM 2209 N N . GLN A 1 264 ? -10.477 11.941 13.149 1.00 79.19 264 GLN A N 1
ATOM 2210 C CA . GLN A 1 264 ? -9.813 11.274 14.270 1.00 79.19 264 GLN A CA 1
ATOM 2211 C C . GLN A 1 264 ? -9.486 9.828 13.926 1.00 79.19 264 GLN A C 1
ATOM 2213 O O . GLN A 1 264 ? -10.301 9.127 13.326 1.00 79.19 264 GLN A O 1
ATOM 2218 N N . ARG A 1 265 ? -8.298 9.374 14.325 1.00 79.81 265 ARG A N 1
ATOM 2219 C CA . ARG A 1 265 ? -7.879 7.979 14.193 1.00 79.81 265 ARG A CA 1
ATOM 2220 C C . ARG A 1 265 ? -8.364 7.173 15.390 1.00 79.81 265 ARG A C 1
ATOM 2222 O O . ARG A 1 265 ? -8.137 7.562 16.531 1.00 79.81 265 ARG A O 1
ATOM 2229 N N . ILE A 1 266 ? -8.997 6.040 15.123 1.00 84.88 266 ILE A N 1
ATOM 2230 C CA . ILE A 1 266 ? -9.512 5.104 16.118 1.00 84.88 266 ILE A CA 1
ATOM 2231 C C . ILE A 1 266 ? -8.858 3.753 15.875 1.00 84.88 266 ILE A C 1
ATOM 2233 O O . ILE A 1 266 ? -9.011 3.194 14.793 1.00 84.88 266 ILE A O 1
ATOM 2237 N N . PHE A 1 267 ? -8.130 3.232 16.856 1.00 81.38 267 PHE A N 1
ATOM 2238 C CA . PHE A 1 267 ? -7.639 1.857 16.834 1.00 81.38 267 PHE A CA 1
ATOM 2239 C C . PHE A 1 267 ? -8.796 0.914 17.153 1.00 81.38 267 PHE A C 1
ATOM 2241 O O . PHE A 1 267 ? -9.535 1.129 18.122 1.00 81.38 267 PHE A O 1
ATOM 2248 N N . VAL A 1 268 ? -8.988 -0.076 16.286 1.00 81.69 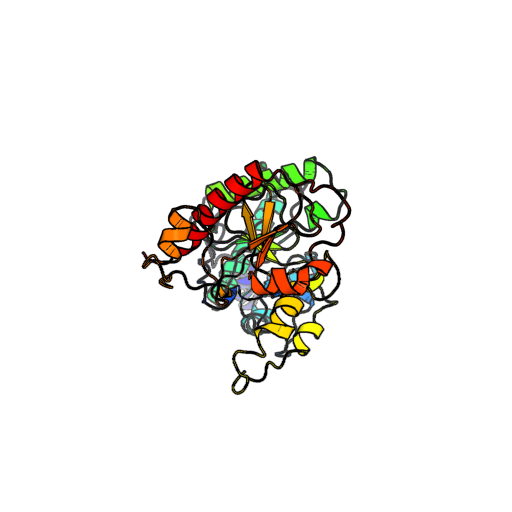268 VAL A N 1
ATOM 2249 C CA . VAL A 1 268 ? -10.161 -0.948 16.291 1.00 81.69 268 VAL A CA 1
ATOM 2250 C C . VAL A 1 268 ? -9.771 -2.396 16.509 1.00 81.69 268 VAL A C 1
ATOM 2252 O O . VAL A 1 268 ? -8.678 -2.816 16.136 1.00 81.69 268 VAL A O 1
ATOM 2255 N N . HIS A 1 269 ? -10.690 -3.142 17.110 1.00 79.25 269 HIS A N 1
ATOM 2256 C CA . HIS A 1 269 ? -10.441 -4.504 17.558 1.00 79.25 269 HIS A CA 1
ATOM 2257 C C . HIS A 1 269 ? -11.677 -5.371 17.319 1.00 79.25 269 HIS A C 1
ATOM 2259 O O . HIS A 1 269 ? -12.623 -5.366 18.117 1.00 79.25 269 HIS A O 1
ATOM 2265 N N . ASP A 1 270 ? -11.682 -6.090 16.196 1.00 77.56 270 ASP A N 1
ATOM 2266 C CA . ASP A 1 270 ? -12.781 -6.983 15.808 1.00 77.56 270 ASP A CA 1
ATOM 2267 C C . ASP A 1 270 ? -12.942 -8.138 16.817 1.00 77.56 270 ASP A C 1
ATOM 2269 O O . ASP A 1 270 ? -14.045 -8.619 17.054 1.00 77.56 270 ASP A O 1
ATOM 2273 N N . GLU A 1 271 ? -11.865 -8.520 17.508 1.00 74.00 271 GLU A N 1
ATOM 2274 C CA . GLU A 1 271 ? -11.847 -9.581 18.515 1.00 74.00 271 GLU A CA 1
ATOM 2275 C C . GLU A 1 271 ? -12.586 -9.234 19.821 1.00 74.00 271 GLU A C 1
ATOM 2277 O O . GLU A 1 271 ? -12.815 -10.111 20.658 1.00 74.00 271 GLU A O 1
ATOM 2282 N N . LEU A 1 272 ? -12.950 -7.964 20.046 1.00 79.56 272 LEU A N 1
ATOM 2283 C CA . LEU A 1 272 ? -13.569 -7.553 21.310 1.00 79.56 272 LEU A CA 1
ATOM 2284 C C . LEU A 1 272 ? -15.039 -7.939 21.428 1.00 79.56 272 LEU A C 1
ATOM 2286 O O . LEU A 1 272 ? -15.552 -7.934 22.550 1.00 79.56 272 LEU A O 1
ATOM 2290 N N . PHE A 1 273 ? -15.736 -8.214 20.324 1.00 80.44 273 PHE A N 1
ATOM 2291 C CA . PHE A 1 273 ? -17.172 -8.482 20.326 1.00 80.44 273 PHE A CA 1
ATOM 2292 C C . PHE A 1 273 ? -17.607 -9.364 19.153 1.00 80.44 273 PHE A C 1
ATOM 2294 O O . PHE A 1 273 ? -17.011 -9.351 18.088 1.00 80.44 273 PHE A O 1
ATOM 2301 N N . ASP A 1 274 ? -18.713 -10.079 19.341 1.00 78.69 274 ASP A N 1
ATOM 2302 C CA . ASP A 1 274 ? -19.410 -10.812 18.281 1.00 78.69 274 ASP A CA 1
ATOM 2303 C C . ASP A 1 274 ? -20.645 -10.006 17.843 1.00 78.69 274 ASP A C 1
ATOM 2305 O O . ASP A 1 274 ? -21.430 -9.565 18.687 1.00 78.69 274 ASP A O 1
ATOM 2309 N N . LEU A 1 275 ? -20.825 -9.779 16.539 1.00 82.81 275 LEU A N 1
ATOM 2310 C CA . LEU A 1 275 ? -21.971 -9.042 15.988 1.00 82.81 275 LEU A CA 1
ATOM 2311 C C . LEU A 1 275 ? -23.308 -9.734 16.236 1.00 82.81 275 LEU A C 1
ATOM 2313 O O . LEU A 1 275 ? -24.324 -9.055 16.418 1.00 82.81 275 LEU A O 1
ATOM 2317 N N . ASP A 1 276 ? -23.309 -11.061 16.250 1.00 83.69 276 ASP A N 1
ATOM 2318 C CA . ASP A 1 276 ? -24.527 -11.854 16.349 1.00 83.69 276 ASP A CA 1
ATOM 2319 C C . ASP A 1 276 ? -24.825 -12.247 17.811 1.00 83.69 276 ASP A C 1
ATOM 2321 O O . ASP A 1 276 ? -25.856 -12.859 18.100 1.00 83.69 276 ASP A O 1
ATOM 2325 N N . PHE A 1 277 ? -23.995 -11.794 18.764 1.00 79.50 277 PHE A N 1
ATOM 2326 C CA . PHE A 1 277 ? -24.270 -11.903 20.196 1.00 79.50 277 PHE A CA 1
ATOM 2327 C C . PHE A 1 277 ? -25.615 -11.261 20.550 1.00 79.50 277 PHE A C 1
ATOM 2329 O O . PHE A 1 277 ? -25.814 -10.051 20.389 1.00 79.50 277 PHE A O 1
ATOM 2336 N N . VAL A 1 278 ? -26.524 -12.075 21.092 1.00 80.31 278 VAL A N 1
ATOM 2337 C CA . VAL A 1 278 ? -27.832 -11.643 21.588 1.00 80.31 278 VAL A CA 1
ATOM 2338 C C . VAL A 1 278 ? -27.693 -11.182 23.033 1.00 80.31 278 VAL A C 1
ATOM 2340 O O . VAL A 1 278 ? -27.359 -11.945 23.937 1.00 80.31 278 VAL A O 1
ATOM 2343 N N . THR A 1 279 ? -27.985 -9.909 23.262 1.00 79.25 279 THR A N 1
ATOM 2344 C CA . THR A 1 279 ? -27.953 -9.313 24.597 1.00 79.25 279 THR A CA 1
ATOM 2345 C C . THR A 1 279 ? -29.071 -9.853 25.496 1.00 79.25 279 THR A C 1
ATOM 2347 O O . THR A 1 279 ? -30.070 -10.373 24.995 1.00 79.25 279 THR A O 1
ATOM 2350 N N . PRO A 1 280 ? -29.007 -9.631 26.825 1.00 78.50 280 PRO A N 1
ATOM 2351 C CA . PRO A 1 280 ? -30.101 -9.984 27.739 1.00 78.50 280 PRO A CA 1
ATOM 2352 C C . PRO A 1 280 ? -31.462 -9.351 27.398 1.00 78.50 280 PRO A C 1
ATOM 2354 O O . PRO A 1 280 ? -32.486 -9.780 27.918 1.00 78.50 280 PRO A O 1
ATOM 2357 N N . LEU A 1 281 ? -31.478 -8.323 26.543 1.00 81.25 281 LEU A N 1
ATOM 2358 C CA . LEU A 1 281 ? -32.688 -7.656 26.060 1.00 81.25 281 LEU A CA 1
ATOM 2359 C C . LEU A 1 281 ? -33.223 -8.253 24.746 1.00 81.25 281 LEU A C 1
ATOM 2361 O O . LEU A 1 281 ? -34.140 -7.687 24.157 1.00 81.25 281 LEU A O 1
ATOM 2365 N N . GLY A 1 282 ? -32.650 -9.360 24.264 1.00 84.81 282 GLY A N 1
ATOM 2366 C CA . GLY A 1 282 ? -33.090 -10.049 23.049 1.00 84.81 282 GLY A CA 1
ATOM 2367 C C . GLY A 1 282 ? -32.707 -9.356 21.739 1.00 84.81 282 GLY A C 1
ATOM 2368 O O . GLY A 1 282 ? -33.193 -9.757 20.690 1.00 84.81 282 GLY A O 1
ATOM 2369 N N . ILE A 1 283 ? -31.856 -8.327 21.787 1.00 91.00 283 ILE A N 1
ATOM 2370 C CA . ILE A 1 283 ? -31.329 -7.624 20.605 1.00 91.00 283 ILE A CA 1
ATOM 2371 C C . ILE A 1 283 ? -29.865 -7.988 20.378 1.00 91.00 283 ILE A C 1
ATOM 2373 O O . ILE A 1 283 ? -29.123 -8.160 21.348 1.00 91.00 283 ILE A O 1
ATOM 2377 N N . THR A 1 284 ? -29.446 -8.070 19.122 1.00 88.06 284 THR A N 1
ATOM 2378 C CA . THR A 1 284 ? -28.065 -8.380 18.726 1.00 88.06 284 THR A CA 1
ATOM 2379 C C . THR A 1 284 ? -27.140 -7.164 18.816 1.00 88.06 284 THR A C 1
ATOM 2381 O O . THR A 1 284 ? -27.583 -6.008 18.791 1.00 88.06 284 THR A O 1
ATOM 2384 N N . ASN A 1 285 ? -25.828 -7.403 18.871 1.00 88.31 285 ASN A N 1
ATOM 2385 C CA . ASN A 1 285 ? -24.825 -6.345 18.730 1.00 88.31 285 ASN A CA 1
ATOM 2386 C C . ASN A 1 285 ? -24.927 -5.617 17.382 1.00 88.31 285 ASN A C 1
ATOM 2388 O O . ASN A 1 285 ? -24.810 -4.390 17.341 1.00 88.31 285 ASN A O 1
ATOM 2392 N N . ARG A 1 286 ? -25.252 -6.337 16.306 1.00 91.12 286 ARG A N 1
ATOM 2393 C CA . ARG A 1 286 ? -25.561 -5.771 14.989 1.00 91.12 286 ARG A CA 1
ATOM 2394 C C . ARG A 1 286 ? -26.679 -4.728 15.057 1.00 91.12 286 ARG A C 1
ATOM 2396 O O . ARG A 1 286 ? -26.508 -3.594 14.614 1.00 91.12 286 ARG A O 1
ATOM 2403 N N . GLU A 1 287 ? -27.813 -5.071 15.665 1.00 93.25 287 GLU A N 1
ATOM 2404 C CA . GLU A 1 287 ? -28.954 -4.154 15.809 1.00 93.25 287 GLU A CA 1
ATOM 2405 C C . GLU A 1 287 ? -28.653 -2.968 16.733 1.00 93.25 287 GLU A C 1
ATOM 2407 O O . GLU A 1 287 ? -29.179 -1.866 16.542 1.00 93.25 287 GLU A O 1
ATOM 2412 N N . LEU A 1 288 ? -27.808 -3.174 17.745 1.00 94.81 288 LEU A N 1
ATOM 2413 C CA . LEU A 1 288 ? -27.326 -2.102 18.608 1.00 94.81 288 LEU A CA 1
ATOM 2414 C C . LEU A 1 288 ? -26.496 -1.093 17.820 1.00 94.81 288 LEU A C 1
ATOM 2416 O O . LEU A 1 288 ? -26.813 0.101 17.844 1.00 94.81 288 LEU A O 1
ATOM 2420 N N . MET A 1 289 ? -25.484 -1.569 17.099 1.00 94.94 289 MET A N 1
ATOM 2421 C CA . MET A 1 289 ? -24.598 -0.725 16.303 1.00 94.94 289 MET A CA 1
ATOM 2422 C C . MET A 1 289 ? -25.359 0.018 15.203 1.00 94.94 289 MET A C 1
ATOM 2424 O O . MET A 1 289 ? -25.139 1.214 15.028 1.00 94.94 289 MET A O 1
ATOM 2428 N N . ALA A 1 290 ? -26.354 -0.611 14.564 1.00 92.81 290 ALA A N 1
ATOM 2429 C CA . ALA A 1 290 ? -27.232 0.048 13.589 1.00 92.81 290 ALA A CA 1
ATOM 2430 C C . ALA A 1 290 ? -27.984 1.257 14.185 1.00 92.81 290 ALA A C 1
ATOM 2432 O O . ALA A 1 290 ? -28.209 2.270 13.519 1.00 92.81 290 ALA A O 1
ATOM 2433 N N . LYS A 1 291 ? -28.326 1.194 15.478 1.00 94.88 291 LYS A N 1
ATOM 2434 C CA . LYS A 1 291 ? -28.943 2.297 16.239 1.00 94.88 291 LYS A CA 1
ATOM 2435 C C . LYS A 1 291 ? -27.915 3.289 16.814 1.00 94.88 291 LYS A C 1
ATOM 2437 O O . LYS A 1 291 ? -28.298 4.204 17.545 1.00 94.88 291 LYS A O 1
ATOM 2442 N N . GLY A 1 292 ? -26.629 3.113 16.506 1.00 93.88 292 GLY A N 1
ATOM 2443 C CA . GLY A 1 292 ? -25.508 3.910 17.012 1.00 93.88 292 GLY A CA 1
ATOM 2444 C C . GLY A 1 292 ? -25.140 3.615 18.461 1.00 93.88 292 GLY A C 1
ATOM 2445 O O . GLY A 1 292 ? -24.538 4.435 19.149 1.00 93.88 292 GLY A O 1
ATOM 2446 N N . ASN A 1 293 ? -25.520 2.447 18.958 1.00 95.31 293 ASN A N 1
ATOM 2447 C CA . ASN A 1 293 ? -25.145 2.011 20.286 1.00 95.31 293 ASN A CA 1
ATOM 2448 C C . ASN A 1 293 ? -23.877 1.157 20.238 1.00 95.31 293 ASN A C 1
ATOM 2450 O O . ASN A 1 293 ? -23.717 0.348 19.330 1.00 95.31 293 ASN A O 1
ATOM 2454 N N . SER A 1 294 ? -23.016 1.279 21.251 1.00 94.38 294 SER A N 1
ATOM 2455 C CA . SER A 1 294 ? -21.843 0.407 21.350 1.00 94.38 294 SER A CA 1
ATOM 2456 C C . SER A 1 294 ? -22.246 -1.065 21.485 1.00 94.38 294 SER A C 1
ATOM 2458 O O . SER A 1 294 ? -23.232 -1.363 22.168 1.00 94.38 294 SER A O 1
ATOM 2460 N N . PRO A 1 295 ? -21.499 -2.000 20.882 1.00 94.44 295 PRO A N 1
ATOM 2461 C CA . PRO A 1 295 ? -21.730 -3.419 21.094 1.00 94.44 295 PRO A CA 1
ATOM 2462 C C . PRO A 1 295 ? -21.364 -3.821 22.530 1.00 94.44 295 PRO A C 1
ATOM 2464 O O . PRO A 1 295 ? -20.660 -3.107 23.256 1.00 94.44 295 PRO A O 1
ATOM 2467 N N . PHE A 1 296 ? -21.887 -4.963 22.959 1.00 88.69 296 PHE A N 1
ATOM 2468 C CA . PHE A 1 296 ? -21.396 -5.696 24.116 1.00 88.69 296 PHE A CA 1
ATOM 2469 C C . PHE A 1 296 ? -20.127 -6.449 23.732 1.00 88.69 296 PHE A C 1
ATOM 2471 O O . PHE A 1 296 ? -20.133 -7.211 22.770 1.00 88.69 296 PHE A O 1
ATOM 2478 N N . GLY A 1 297 ? -19.061 -6.227 24.487 1.00 80.81 297 GLY A N 1
ATOM 2479 C CA . GLY A 1 297 ? -17.831 -6.978 24.362 1.00 80.81 297 GLY A CA 1
ATOM 2480 C C . GLY A 1 297 ? -17.913 -8.355 25.002 1.00 80.81 297 GLY A C 1
ATOM 2481 O O . GLY A 1 297 ? -18.852 -8.671 25.738 1.00 80.81 297 GLY A O 1
ATOM 2482 N N . ILE A 1 298 ? -16.864 -9.141 24.782 1.00 75.88 298 ILE A N 1
ATOM 2483 C CA . ILE A 1 298 ? -16.658 -10.463 25.391 1.00 75.88 298 ILE A CA 1
ATOM 2484 C C . ILE A 1 298 ? -16.646 -10.429 26.929 1.00 75.88 298 ILE A C 1
ATOM 2486 O O . ILE A 1 298 ? -16.862 -11.448 27.575 1.00 75.88 298 ILE A O 1
ATOM 2490 N N . ASP A 1 299 ? -16.458 -9.253 27.539 1.00 75.44 299 ASP A N 1
ATOM 2491 C CA . ASP A 1 299 ? -16.571 -9.053 28.987 1.00 75.44 299 ASP A CA 1
ATOM 2492 C C . ASP A 1 299 ? -18.020 -8.868 29.481 1.00 75.44 299 ASP A C 1
ATOM 2494 O O . ASP A 1 299 ? -18.245 -8.565 30.657 1.00 75.44 299 ASP A O 1
ATOM 2498 N N . GLY A 1 300 ? -19.009 -9.014 28.593 1.00 78.25 300 GLY A N 1
ATOM 2499 C CA . GLY A 1 300 ? -20.429 -8.840 28.892 1.00 78.25 300 GLY A CA 1
ATOM 2500 C C . GLY A 1 300 ? -20.827 -7.389 29.174 1.00 78.25 300 GLY A C 1
ATOM 2501 O O . GLY A 1 300 ? -21.931 -7.136 29.662 1.00 78.25 300 GLY A O 1
ATOM 2502 N N . LYS A 1 301 ? -19.953 -6.416 28.885 1.00 86.31 301 LYS A N 1
ATOM 2503 C CA . LYS A 1 301 ? -20.199 -4.980 29.073 1.00 86.31 301 LYS A CA 1
ATOM 2504 C C . LYS A 1 301 ? -20.053 -4.233 27.753 1.00 86.31 301 LYS A C 1
ATOM 2506 O O . LYS A 1 301 ? -19.613 -4.768 26.750 1.00 86.31 301 LYS A O 1
ATOM 2511 N N . ARG A 1 302 ? -20.452 -2.963 27.732 1.00 91.00 302 ARG A N 1
ATOM 2512 C CA . ARG A 1 302 ? -20.374 -2.123 26.530 1.00 91.00 302 ARG A CA 1
ATOM 2513 C C . ARG A 1 302 ? -18.930 -1.767 26.187 1.00 91.00 302 ARG A C 1
ATOM 2515 O O . ARG A 1 302 ? -18.213 -1.291 27.063 1.00 91.00 302 ARG A O 1
ATOM 2522 N N . ILE A 1 303 ? -18.550 -1.901 24.917 1.00 90.38 303 ILE A N 1
ATOM 2523 C CA . ILE A 1 303 ? -17.251 -1.418 24.430 1.00 90.38 303 ILE A CA 1
ATOM 2524 C C . ILE A 1 303 ? -17.145 0.099 24.633 1.00 90.38 303 ILE A C 1
ATOM 2526 O O . ILE A 1 303 ? -18.104 0.854 24.408 1.00 90.38 303 ILE A O 1
ATOM 2530 N N . ASN A 1 304 ? -15.968 0.539 25.074 1.00 87.62 304 ASN A N 1
ATOM 2531 C CA . ASN A 1 304 ? -15.604 1.943 25.190 1.00 87.62 304 ASN A CA 1
ATOM 2532 C C . ASN A 1 304 ? -14.798 2.395 23.986 1.00 87.62 304 ASN A C 1
ATOM 2534 O O . ASN A 1 304 ? -14.027 1.625 23.431 1.00 87.62 304 ASN A O 1
ATOM 2538 N N . ILE A 1 305 ? -14.963 3.672 23.653 1.00 89.50 305 ILE A N 1
ATOM 2539 C CA . ILE A 1 305 ? -14.054 4.402 22.777 1.00 89.50 305 ILE A CA 1
ATOM 2540 C C . ILE A 1 305 ? -13.368 5.427 23.671 1.00 89.50 305 ILE A C 1
ATOM 2542 O O . ILE A 1 305 ? -14.042 6.299 24.234 1.00 89.50 305 ILE A O 1
ATOM 2546 N N . HIS A 1 306 ? -12.067 5.269 23.880 1.00 87.19 306 HIS A N 1
ATOM 2547 C CA . HIS A 1 306 ? -11.303 6.030 24.864 1.00 87.19 306 HIS A CA 1
ATOM 2548 C C . HIS A 1 306 ? -10.322 6.984 24.188 1.00 87.19 306 HIS A C 1
ATOM 2550 O O . HIS A 1 306 ? -9.547 6.550 23.345 1.00 87.19 306 HIS A O 1
ATOM 2556 N N . HIS A 1 307 ? -10.318 8.262 24.584 1.00 84.88 307 HIS A N 1
ATOM 2557 C CA . HIS A 1 307 ? -9.310 9.222 24.118 1.00 84.88 307 HIS A CA 1
ATOM 2558 C C . HIS A 1 307 ? -7.978 8.941 24.789 1.00 84.88 307 HIS A C 1
ATOM 2560 O O . HIS A 1 307 ? -7.862 8.976 26.021 1.00 84.88 307 HIS A O 1
ATOM 2566 N N . ILE A 1 308 ? -6.948 8.749 23.982 1.00 74.88 308 ILE A N 1
ATOM 2567 C CA . ILE A 1 308 ? -5.595 8.575 24.489 1.00 74.88 308 ILE A CA 1
ATOM 2568 C C . ILE A 1 308 ? -5.132 9.899 25.092 1.00 74.88 308 ILE A C 1
ATOM 2570 O O . ILE A 1 308 ? -5.365 10.979 24.555 1.00 74.88 308 ILE A O 1
ATOM 2574 N N . ASN A 1 309 ? -4.512 9.821 26.269 1.00 68.44 309 ASN A N 1
ATOM 2575 C CA . ASN A 1 309 ? -3.991 10.972 27.017 1.00 68.44 309 ASN A CA 1
ATOM 2576 C C . ASN A 1 309 ? -5.043 12.021 27.403 1.00 68.44 309 ASN A C 1
ATOM 2578 O O . ASN A 1 309 ? -4.684 13.100 27.874 1.00 68.44 309 ASN A O 1
ATOM 2582 N N . GLN A 1 310 ? -6.333 11.698 27.255 1.00 68.75 310 GLN A N 1
ATOM 2583 C CA . GLN A 1 310 ? -7.442 12.625 27.481 1.00 68.75 310 GLN A CA 1
ATOM 2584 C C . GLN A 1 310 ? -7.386 13.866 26.567 1.00 68.75 310 GLN A C 1
ATOM 2586 O O . GLN A 1 310 ? -7.895 14.928 26.941 1.00 68.75 310 GLN A O 1
ATOM 2591 N N . ASP A 1 311 ? -6.761 13.733 25.394 1.00 76.94 311 ASP A N 1
ATOM 2592 C CA . ASP A 1 311 ? -6.699 14.770 24.367 1.00 76.94 311 ASP A CA 1
ATOM 2593 C C . ASP A 1 311 ? -7.951 14.691 23.476 1.00 76.94 311 ASP A C 1
ATOM 2595 O O . ASP A 1 311 ? -8.156 13.656 22.845 1.00 76.94 311 ASP A O 1
ATOM 2599 N N . PRO A 1 312 ? -8.811 15.728 23.433 1.00 76.44 312 PRO A N 1
ATOM 2600 C CA . PRO A 1 312 ? -10.013 15.719 22.600 1.00 76.44 312 PRO A CA 1
ATOM 2601 C C . PRO A 1 312 ? -9.723 15.654 21.100 1.00 76.44 312 PRO A C 1
ATOM 2603 O O . PRO A 1 312 ? -10.614 15.248 20.368 1.00 76.44 312 PRO A O 1
ATOM 2606 N N . GLU A 1 313 ? -8.521 16.032 20.656 1.00 76.19 313 GLU A N 1
ATOM 2607 C CA . GLU A 1 313 ? -8.089 15.952 19.250 1.00 76.19 313 GLU A CA 1
ATOM 2608 C C . GLU A 1 313 ? -7.177 14.741 18.992 1.00 76.19 313 GLU A C 1
ATOM 2610 O O . GLU A 1 313 ? -6.685 14.541 17.882 1.00 76.19 313 GLU A O 1
ATOM 2615 N N . GLY A 1 314 ? -6.903 13.957 20.037 1.00 78.50 314 GLY A N 1
ATOM 2616 C CA . GLY A 1 314 ? -6.010 12.813 19.976 1.00 78.50 314 GLY A CA 1
ATOM 2617 C C . GLY A 1 314 ? 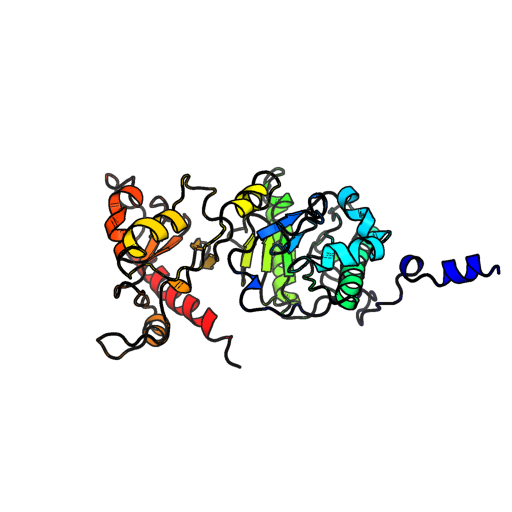-6.667 11.570 19.387 1.00 78.50 314 GLY A C 1
ATOM 2618 O O . GLY A 1 314 ? -7.878 11.493 19.183 1.00 78.50 314 GLY A O 1
ATOM 2619 N N . ASP A 1 315 ? -5.830 10.563 19.166 1.00 81.69 315 ASP A N 1
ATOM 2620 C CA . ASP A 1 315 ? -6.266 9.230 18.777 1.00 81.69 315 ASP A CA 1
ATOM 2621 C C . ASP A 1 315 ? -7.260 8.633 19.808 1.00 81.69 315 ASP A C 1
ATOM 2623 O O . ASP A 1 315 ? -7.252 8.950 21.010 1.00 81.69 315 ASP A O 1
ATOM 2627 N N . LEU A 1 316 ? -8.076 7.693 19.342 1.00 87.62 316 LEU A N 1
ATOM 2628 C CA . LEU A 1 316 ? -9.050 6.943 20.128 1.00 87.62 316 LEU A CA 1
ATOM 2629 C C . LEU A 1 316 ? -8.749 5.439 20.109 1.00 87.62 316 LEU A C 1
ATOM 2631 O O . LEU A 1 316 ? -8.147 4.926 19.171 1.00 87.62 316 LEU A O 1
ATOM 2635 N N . GLU A 1 317 ? -9.225 4.725 21.125 1.00 87.31 317 GLU A N 1
ATOM 2636 C CA . GLU A 1 317 ? -9.046 3.276 21.280 1.00 87.31 317 GLU A CA 1
ATOM 2637 C C . GLU A 1 317 ? -10.379 2.574 21.574 1.00 87.31 317 GLU A C 1
ATOM 2639 O O . GLU A 1 317 ? -11.059 2.947 22.539 1.00 87.31 317 GLU A O 1
ATOM 2644 N N . GLU A 1 318 ? -10.736 1.541 20.803 1.00 89.81 318 GLU A N 1
ATOM 2645 C CA . GLU A 1 318 ? -11.770 0.575 21.197 1.00 89.81 318 GLU A CA 1
ATOM 2646 C C . GLU A 1 318 ? -11.250 -0.329 22.324 1.00 89.81 318 GLU A C 1
ATOM 2648 O O . GLU A 1 318 ? -10.213 -0.968 22.199 1.00 89.81 318 GLU A O 1
ATOM 2653 N N . MET A 1 319 ? -11.966 -0.420 23.447 1.00 86.62 319 MET A N 1
ATOM 2654 C CA . MET A 1 319 ? -11.547 -1.288 24.553 1.00 86.62 319 MET A CA 1
ATOM 2655 C C . MET A 1 319 ? -12.699 -1.816 25.405 1.00 86.62 319 MET A C 1
ATOM 2657 O O . MET A 1 319 ? -13.744 -1.177 25.566 1.00 86.62 319 MET A O 1
ATOM 2661 N N . LEU A 1 320 ? -12.472 -2.977 26.023 1.00 80.69 320 LEU A N 1
ATOM 2662 C CA . LEU A 1 320 ? -13.384 -3.569 27.003 1.00 80.69 320 LEU A CA 1
ATOM 2663 C C . LEU A 1 320 ? -13.590 -2.644 28.210 1.00 80.69 320 LEU A C 1
ATOM 2665 O O . LEU A 1 320 ? -12.664 -1.994 28.706 1.00 80.69 320 LEU A O 1
ATOM 2669 N N . GLN A 1 321 ? -14.812 -2.624 28.743 1.00 84.31 321 GLN A N 1
ATOM 2670 C CA . GLN A 1 321 ? -15.149 -1.816 29.919 1.00 84.31 321 GLN A CA 1
ATOM 2671 C C . GLN A 1 321 ? -14.402 -2.267 31.171 1.00 84.31 321 GLN A C 1
ATOM 2673 O O . GLN A 1 321 ? -14.042 -1.432 32.004 1.00 84.31 321 GLN A O 1
ATOM 2678 N N . THR A 1 322 ? -14.193 -3.572 31.321 1.00 75.19 322 THR A N 1
ATOM 2679 C CA . THR A 1 322 ? -13.389 -4.153 32.403 1.00 75.19 322 THR A CA 1
ATOM 2680 C C . THR A 1 322 ? -11.945 -3.659 32.359 1.00 75.19 322 THR A C 1
ATOM 2682 O O . THR A 1 322 ? -11.438 -3.215 33.390 1.00 75.19 322 THR A O 1
ATOM 2685 N N . VAL A 1 323 ? -11.323 -3.631 31.176 1.00 75.25 323 VAL A N 1
ATOM 2686 C CA . VAL A 1 323 ? -9.959 -3.111 30.983 1.00 75.25 323 VAL A CA 1
ATOM 2687 C C . VAL A 1 323 ? -9.881 -1.625 31.303 1.00 75.25 323 VAL A C 1
ATOM 2689 O O . VAL A 1 323 ? -8.999 -1.217 32.058 1.00 75.25 323 VAL A O 1
ATOM 2692 N N . HIS A 1 324 ? -10.837 -0.822 30.831 1.00 83.62 324 HIS A N 1
ATOM 2693 C CA . HIS A 1 324 ? -10.901 0.592 31.200 1.00 83.62 324 HIS A CA 1
ATOM 2694 C C . HIS A 1 324 ? -10.986 0.783 32.725 1.00 83.62 324 HIS A C 1
ATOM 2696 O O . HIS A 1 324 ? -10.284 1.611 33.298 1.00 83.62 324 HIS A O 1
ATOM 2702 N N . GLN A 1 325 ? -11.853 0.025 33.408 1.00 80.00 325 GLN A N 1
ATOM 2703 C CA . GLN A 1 325 ? -12.063 0.155 34.856 1.00 80.00 325 GLN A CA 1
ATOM 2704 C C . GLN A 1 325 ? -10.811 -0.214 35.656 1.00 80.00 325 GLN A C 1
ATOM 2706 O O . GLN A 1 325 ? -10.421 0.530 36.558 1.00 80.00 325 GLN A O 1
ATOM 2711 N N . GLN A 1 326 ? -10.169 -1.331 35.316 1.00 78.06 326 GLN A N 1
ATOM 2712 C CA . GLN A 1 326 ? -8.989 -1.817 36.031 1.00 78.06 326 GLN A CA 1
ATOM 2713 C C . GLN A 1 326 ? -7.774 -0.893 35.869 1.00 78.06 326 GLN A C 1
ATOM 2715 O O . GLN A 1 326 ? -6.980 -0.791 36.797 1.00 78.06 326 GLN A O 1
ATOM 2720 N N . ASN A 1 327 ? -7.683 -0.167 34.750 1.00 74.38 327 ASN A N 1
ATOM 2721 C CA . ASN A 1 327 ? -6.538 0.684 34.405 1.00 74.38 327 ASN A CA 1
ATOM 2722 C C . ASN A 1 327 ? -6.882 2.184 34.420 1.00 74.38 327 ASN A C 1
ATOM 2724 O O . ASN A 1 327 ? -6.288 2.997 33.714 1.00 74.38 327 ASN A O 1
ATOM 2728 N N . THR A 1 328 ? -7.887 2.571 35.213 1.00 78.75 328 THR A N 1
ATOM 2729 C CA . THR A 1 328 ? -8.403 3.951 35.267 1.00 78.75 328 THR A CA 1
ATOM 2730 C C . THR A 1 328 ? -7.299 4.975 35.574 1.00 78.75 328 THR A C 1
ATOM 2732 O O . THR A 1 328 ? -7.328 6.085 35.048 1.00 78.75 328 THR A O 1
ATOM 2735 N N . LYS A 1 329 ? -6.320 4.634 36.426 1.00 77.25 329 LYS A N 1
ATOM 2736 C CA . LYS A 1 329 ? -5.252 5.567 36.831 1.00 77.25 329 LYS A CA 1
ATOM 2737 C C . LYS A 1 329 ? -4.273 5.837 35.689 1.00 77.25 329 LYS A C 1
ATOM 2739 O O . LYS A 1 329 ? -3.844 6.971 35.506 1.00 77.25 329 LYS A O 1
ATOM 2744 N N . GLU A 1 330 ? -3.952 4.804 34.925 1.00 76.31 330 GLU A N 1
ATOM 2745 C CA . GLU A 1 330 ? -3.045 4.830 33.783 1.00 76.31 330 GLU A CA 1
ATOM 2746 C C . GLU A 1 330 ? -3.698 5.515 32.576 1.00 76.31 330 GLU A C 1
ATOM 2748 O O . GLU A 1 330 ? -3.054 6.298 31.882 1.00 76.31 330 GLU A O 1
ATOM 2753 N N . LEU A 1 331 ? -4.991 5.260 32.354 1.00 70.44 331 LEU A N 1
ATOM 2754 C CA . LEU A 1 331 ? -5.772 5.817 31.245 1.00 70.44 331 LEU A CA 1
ATOM 2755 C C . LEU A 1 331 ? -6.170 7.283 31.450 1.00 70.44 331 LEU A C 1
ATOM 2757 O O . LEU A 1 331 ? -6.456 7.991 30.479 1.00 70.44 331 LEU A O 1
ATOM 2761 N N . HIS A 1 332 ? -6.184 7.748 32.700 1.00 79.06 332 HIS A N 1
ATOM 2762 C CA . HIS A 1 332 ? -6.510 9.124 33.057 1.00 79.06 332 HIS A CA 1
ATOM 2763 C C . HIS A 1 332 ? -5.396 9.766 33.906 1.00 79.06 332 HIS A C 1
ATOM 2765 O O . HIS A 1 332 ? -5.600 10.082 35.081 1.00 79.06 332 HIS A O 1
ATOM 2771 N N . PRO A 1 333 ? -4.209 10.022 33.328 1.00 71.88 333 PRO A N 1
ATOM 2772 C CA . PRO A 1 333 ? -3.084 10.605 34.064 1.00 71.88 333 PRO A CA 1
ATOM 2773 C C . PRO A 1 333 ? -3.345 12.051 34.527 1.00 71.88 333 PRO A C 1
ATOM 2775 O O . PRO A 1 333 ? -2.646 12.561 35.403 1.00 71.88 333 PRO A O 1
ATOM 2778 N N . TYR A 1 334 ? -4.366 12.722 33.980 1.00 75.81 334 TYR A N 1
ATOM 2779 C CA . TYR A 1 334 ? -4.726 14.108 34.283 1.00 75.81 334 TYR A CA 1
ATOM 2780 C C . TYR A 1 334 ? -6.076 14.243 35.008 1.00 75.81 334 TYR A C 1
ATOM 2782 O O . TYR A 1 334 ? -6.754 15.257 34.844 1.00 75.81 334 TYR A O 1
ATOM 2790 N N . LEU A 1 335 ? -6.465 13.270 35.848 1.00 65.00 335 LEU A N 1
ATOM 2791 C CA . LEU A 1 335 ? -7.715 13.294 36.644 1.00 65.00 335 LEU A CA 1
ATOM 2792 C C . LEU A 1 335 ? -7.943 14.590 37.444 1.00 65.00 335 LEU A C 1
ATOM 2794 O O . LEU A 1 335 ? -9.084 14.967 37.691 1.00 65.00 335 LEU A O 1
ATOM 2798 N N . ASN A 1 336 ? -6.872 15.297 37.812 1.00 69.44 336 ASN A N 1
ATOM 2799 C CA . ASN A 1 336 ? -6.936 16.545 38.578 1.00 69.44 336 ASN A CA 1
ATOM 2800 C C . ASN A 1 336 ? -7.246 17.788 37.720 1.00 69.44 336 ASN A C 1
ATOM 2802 O O . ASN A 1 336 ? -7.174 18.910 38.222 1.00 69.44 336 ASN A O 1
ATOM 2806 N N . ARG A 1 337 ? -7.542 17.626 36.424 1.00 67.75 337 ARG A N 1
ATOM 2807 C CA . ARG A 1 337 ? -7.885 18.722 35.508 1.00 67.75 337 ARG A CA 1
ATOM 2808 C C . ARG A 1 337 ? -9.300 18.536 34.951 1.00 67.75 337 ARG A C 1
ATOM 2810 O O . ARG A 1 337 ? -9.714 17.400 34.718 1.00 67.75 337 ARG A O 1
ATOM 2817 N N . PRO A 1 338 ? -10.041 19.630 34.691 1.00 66.50 338 PRO A N 1
ATOM 2818 C CA . PRO A 1 338 ? -11.301 19.549 33.964 1.00 66.50 338 PRO A CA 1
ATOM 2819 C C . PRO A 1 338 ? -11.098 18.835 32.626 1.00 66.50 338 PRO A C 1
ATOM 2821 O O . PRO A 1 338 ? -10.122 19.097 31.918 1.00 66.50 338 PRO A O 1
ATOM 2824 N N . SER A 1 339 ? -12.021 17.934 32.285 1.00 72.75 339 SER A N 1
ATOM 2825 C CA . SER A 1 339 ? -12.000 17.271 30.983 1.00 72.75 339 SER A CA 1
ATOM 2826 C C . SER A 1 339 ? -12.107 18.317 29.878 1.00 72.75 339 SER A C 1
ATOM 2828 O O . SER A 1 339 ? -12.978 19.184 29.923 1.00 72.75 339 SER A O 1
ATOM 2830 N N . ARG A 1 340 ? -11.223 18.216 28.885 1.00 79.69 340 ARG A N 1
ATOM 2831 C CA . ARG A 1 340 ? -11.265 19.043 27.673 1.00 79.69 340 ARG A CA 1
ATOM 2832 C C . ARG A 1 340 ? -12.219 18.484 26.615 1.00 79.69 340 ARG A C 1
ATOM 2834 O O . ARG A 1 340 ? -12.460 19.141 25.613 1.00 79.69 340 ARG A O 1
ATOM 2841 N N . VAL A 1 341 ? -12.763 17.288 26.843 1.00 77.06 341 VAL A N 1
ATOM 2842 C CA . VAL A 1 341 ? -13.669 16.607 25.918 1.00 77.06 341 VAL A CA 1
ATOM 2843 C C . VAL A 1 341 ? -15.085 17.139 26.107 1.00 77.06 341 VAL A C 1
ATOM 2845 O O . VAL A 1 341 ? -15.674 17.018 27.188 1.00 77.06 341 VAL A O 1
ATOM 2848 N N . ASN A 1 342 ? -15.671 17.675 25.038 1.00 83.50 342 ASN A N 1
ATOM 2849 C CA . ASN A 1 342 ? -17.084 18.022 25.017 1.00 83.50 342 ASN A CA 1
ATOM 2850 C C . ASN A 1 342 ? -17.928 16.739 25.005 1.00 83.50 342 ASN A C 1
ATOM 2852 O O . ASN A 1 342 ? -18.028 16.032 24.005 1.00 83.50 342 ASN A O 1
ATOM 2856 N N . ARG A 1 343 ? -18.560 16.428 26.142 1.00 84.19 343 ARG A N 1
ATOM 2857 C CA . ARG A 1 343 ? -19.308 15.173 26.321 1.00 84.19 343 ARG A CA 1
ATOM 2858 C C . ARG A 1 343 ? -20.481 15.023 25.359 1.00 84.19 343 ARG A C 1
ATOM 2860 O O . ARG A 1 343 ? -20.785 13.899 24.976 1.00 84.19 343 ARG A O 1
ATOM 2867 N N . LYS A 1 344 ? -21.148 16.123 25.001 1.00 87.94 344 LYS A N 1
ATOM 2868 C CA . LYS A 1 344 ? -22.308 16.084 24.104 1.00 87.94 344 LYS A CA 1
ATOM 2869 C C . LYS A 1 344 ? -21.860 15.779 22.678 1.00 87.94 344 LYS A C 1
ATOM 2871 O O . LYS A 1 344 ? -22.394 14.871 22.055 1.00 87.94 344 LYS A O 1
ATOM 2876 N N . GLU A 1 345 ? -20.835 16.479 22.202 1.00 86.06 345 GLU A N 1
ATOM 2877 C CA . GLU A 1 345 ? -20.239 16.221 20.885 1.00 86.06 345 GLU A CA 1
ATOM 2878 C C . GLU A 1 345 ? -19.658 14.811 20.804 1.00 86.06 345 GLU A C 1
ATOM 2880 O O . GLU A 1 345 ? -19.897 14.105 19.830 1.00 86.06 345 GLU A O 1
ATOM 2885 N N . PHE A 1 346 ? -18.986 14.350 21.861 1.00 89.06 346 PHE A N 1
ATOM 2886 C CA . PHE A 1 346 ? -18.432 13.002 21.879 1.00 89.06 346 PHE A CA 1
ATOM 2887 C C . PHE A 1 346 ? -19.511 11.910 21.911 1.00 89.06 346 PHE A C 1
ATOM 2889 O O . PHE A 1 346 ? -19.323 10.841 21.338 1.00 89.06 346 PHE A O 1
ATOM 2896 N N . GLN A 1 347 ? -20.667 12.152 22.536 1.00 90.06 347 GLN A N 1
ATOM 2897 C CA . GLN A 1 347 ? -21.801 11.224 22.450 1.00 90.06 347 GLN A CA 1
ATOM 2898 C C . GLN A 1 347 ? -22.333 11.109 21.015 1.00 90.06 347 GLN A C 1
ATOM 2900 O O . GLN A 1 347 ? -22.558 9.993 20.548 1.00 90.06 347 GLN A O 1
ATOM 2905 N N . GLU A 1 348 ? -22.464 12.229 20.299 1.00 89.06 348 GLU A N 1
ATOM 2906 C CA . GLU A 1 348 ? -22.862 12.223 18.885 1.00 89.06 348 GLU A CA 1
ATOM 2907 C C . GLU A 1 348 ? -21.802 11.564 17.993 1.00 89.06 348 GLU A C 1
ATOM 2909 O O . GLU A 1 348 ? -22.139 10.773 17.110 1.00 89.06 348 GLU A O 1
ATOM 2914 N N . PHE A 1 349 ? -20.518 11.828 18.257 1.00 91.62 349 PHE A N 1
ATOM 2915 C CA . PHE A 1 349 ? -19.401 11.155 17.596 1.00 91.62 349 PHE A CA 1
ATOM 2916 C C . PHE A 1 349 ? -19.499 9.640 17.769 1.00 91.62 349 PHE A C 1
ATOM 2918 O O . PHE A 1 349 ? -19.513 8.916 16.780 1.00 91.62 349 PHE A O 1
ATOM 2925 N N . ARG A 1 350 ? -19.638 9.153 19.011 1.00 93.75 350 ARG A N 1
ATOM 2926 C CA . ARG A 1 350 ? -19.751 7.718 19.317 1.00 93.75 350 ARG A CA 1
ATOM 2927 C C . ARG A 1 350 ? -20.936 7.083 18.606 1.00 93.75 350 ARG A C 1
ATOM 2929 O O . ARG A 1 350 ? -20.812 5.976 18.093 1.00 93.75 350 ARG A O 1
ATOM 2936 N N . LYS A 1 351 ? -22.079 7.773 18.582 1.00 93.50 351 LYS A N 1
ATOM 2937 C CA . LYS A 1 351 ? -23.284 7.269 17.928 1.00 93.50 351 LYS A CA 1
ATOM 2938 C C . LYS A 1 351 ? -23.056 7.057 16.436 1.00 93.50 351 LYS A C 1
ATOM 2940 O O . LYS A 1 351 ? -23.313 5.969 15.928 1.00 93.50 351 LYS A O 1
ATOM 2945 N N . ALA A 1 352 ? -22.532 8.078 15.763 1.00 87.88 352 ALA A N 1
ATOM 2946 C CA . ALA A 1 352 ? -22.227 8.010 14.340 1.00 87.88 352 ALA A CA 1
ATOM 2947 C C . ALA A 1 352 ? -21.116 6.987 14.044 1.00 87.88 352 ALA A C 1
ATOM 2949 O O . ALA A 1 352 ? -21.205 6.249 13.066 1.00 87.88 352 ALA A O 1
ATOM 2950 N N . TYR A 1 353 ? -20.113 6.899 14.922 1.00 93.88 353 TYR A N 1
ATOM 2951 C CA . TYR A 1 353 ? -19.018 5.946 14.801 1.00 93.88 353 TYR A CA 1
ATOM 2952 C C . TYR A 1 353 ? -19.518 4.503 14.811 1.00 93.88 353 TYR A C 1
ATOM 2954 O O . TYR A 1 353 ? -19.142 3.747 13.931 1.00 93.88 353 TYR A O 1
ATOM 2962 N N . TRP A 1 354 ? -20.389 4.101 15.743 1.00 94.88 354 TRP A N 1
ATOM 2963 C CA . TRP A 1 354 ? -20.847 2.704 15.794 1.00 94.88 354 TRP A CA 1
ATOM 2964 C C . TRP A 1 354 ? -21.705 2.302 14.592 1.00 94.88 354 TRP A C 1
ATOM 2966 O O . TRP A 1 354 ? -21.640 1.154 14.158 1.00 94.88 354 TRP A O 1
ATOM 2976 N N . GLN A 1 355 ? -22.457 3.245 14.018 1.00 90.56 355 GLN A N 1
ATOM 2977 C CA . GLN A 1 355 ? -23.182 3.011 12.766 1.00 90.56 355 GLN A CA 1
ATOM 2978 C C . GLN A 1 355 ? -22.211 2.810 11.603 1.00 90.56 355 GLN A C 1
ATOM 2980 O O . GLN A 1 355 ? -22.355 1.848 10.858 1.00 90.56 355 GLN A O 1
ATOM 2985 N N . TYR A 1 356 ? -21.196 3.671 11.490 1.00 87.44 356 TYR A N 1
ATOM 2986 C CA . TYR A 1 356 ? -20.131 3.531 10.497 1.00 87.44 356 TYR A CA 1
ATOM 2987 C C . TYR A 1 356 ? -19.334 2.233 10.692 1.00 87.44 356 TYR A C 1
ATOM 2989 O O . TYR A 1 356 ? -19.080 1.491 9.753 1.00 87.44 356 TYR A O 1
ATOM 2997 N N . ARG A 1 357 ? -18.996 1.894 11.936 1.00 88.25 357 ARG A N 1
ATOM 2998 C CA . ARG A 1 357 ? -18.267 0.675 12.284 1.00 88.25 357 ARG A CA 1
ATOM 2999 C C . ARG A 1 357 ? -19.012 -0.579 11.837 1.00 88.25 357 ARG A C 1
ATOM 3001 O O . ARG A 1 357 ? -18.364 -1.545 11.457 1.00 88.25 357 ARG A O 1
ATOM 3008 N N . LEU A 1 358 ? -20.348 -0.557 11.855 1.00 87.50 358 LEU A N 1
ATOM 3009 C CA . LEU A 1 358 ? -21.168 -1.662 11.369 1.00 87.50 358 LEU A CA 1
ATOM 3010 C C . LEU A 1 358 ? -21.080 -1.844 9.850 1.00 87.50 358 LEU A C 1
ATOM 3012 O O . LEU A 1 358 ? -21.105 -2.985 9.396 1.00 87.50 358 LEU A O 1
ATOM 3016 N N . THR A 1 359 ? -20.972 -0.765 9.066 1.00 78.00 359 THR A N 1
ATOM 3017 C CA . THR A 1 359 ? -20.954 -0.875 7.594 1.00 78.00 359 THR A CA 1
ATOM 3018 C C . THR A 1 359 ? -19.763 -1.689 7.101 1.00 78.00 359 THR A C 1
ATOM 3020 O O . THR A 1 359 ? -19.889 -2.384 6.102 1.00 78.00 359 THR A O 1
ATOM 3023 N N . ARG A 1 360 ? -18.661 -1.709 7.864 1.00 73.00 360 ARG A N 1
ATOM 3024 C CA . ARG A 1 360 ? -17.481 -2.541 7.586 1.00 73.00 360 ARG A CA 1
ATOM 3025 C C . ARG A 1 360 ? -17.744 -4.049 7.554 1.00 73.00 360 ARG A C 1
ATOM 3027 O O . ARG A 1 360 ? -16.919 -4.770 7.024 1.00 73.00 360 ARG A O 1
ATOM 3034 N N . TYR A 1 361 ? -18.854 -4.517 8.122 1.00 67.56 361 TYR A N 1
ATOM 3035 C CA . TYR A 1 361 ? -19.203 -5.942 8.196 1.00 67.56 361 TYR A CA 1
ATOM 3036 C C . TYR A 1 361 ? -20.375 -6.328 7.290 1.00 67.56 361 TYR A C 1
ATOM 3038 O O . TYR A 1 361 ? -20.856 -7.462 7.336 1.00 67.56 361 TYR A O 1
ATOM 3046 N N . VAL A 1 362 ? -20.926 -5.362 6.553 1.00 53.28 362 VAL A N 1
ATOM 3047 C CA . VAL A 1 362 ? -22.052 -5.586 5.638 1.00 53.28 362 VAL A CA 1
ATOM 3048 C C . VAL A 1 362 ? -21.548 -5.901 4.224 1.00 53.28 362 VAL A C 1
ATOM 3050 O O . VAL A 1 362 ? -22.280 -6.512 3.459 1.00 53.28 362 VAL A O 1
ATOM 3053 N N . GLU A 1 363 ? -20.293 -5.572 3.905 1.00 42.06 363 GLU A N 1
ATOM 3054 C CA . GLU A 1 363 ? -19.697 -5.774 2.574 1.00 42.06 363 GLU A CA 1
ATOM 3055 C C . GLU A 1 363 ? -19.152 -7.200 2.328 1.00 42.06 363 GLU A C 1
ATOM 3057 O O . GLU A 1 363 ? -18.912 -7.556 1.182 1.00 42.06 363 GLU A O 1
ATOM 3062 N N . ASP A 1 364 ? -19.060 -8.063 3.351 1.00 36.50 364 ASP A N 1
ATOM 3063 C CA . ASP A 1 364 ? -18.564 -9.453 3.224 1.00 36.50 364 ASP A CA 1
ATOM 3064 C C . ASP A 1 364 ? -19.646 -10.489 2.836 1.00 36.50 364 ASP A C 1
ATOM 3066 O O . ASP A 1 364 ? -19.433 -11.701 2.931 1.00 36.50 364 ASP A O 1
ATOM 3070 N N . LYS A 1 365 ? -20.850 -10.045 2.449 1.00 30.27 365 LYS A N 1
ATOM 3071 C CA . LYS A 1 365 ? -21.971 -10.936 2.098 1.00 30.27 365 LYS A CA 1
ATOM 3072 C C . LYS A 1 365 ? -22.733 -10.482 0.853 1.00 30.27 365 LYS A C 1
ATOM 3074 O O . LYS A 1 365 ? -23.944 -10.302 0.939 1.00 30.27 365 LYS A O 1
ATOM 3079 N N . GLU A 1 366 ? -22.063 -10.369 -0.290 1.00 27.39 366 GLU A N 1
ATOM 3080 C CA . GLU A 1 366 ? -22.706 -10.565 -1.605 1.00 27.39 366 GLU A CA 1
ATOM 3081 C C . GLU A 1 366 ? -21.825 -11.372 -2.559 1.00 27.39 366 GLU A C 1
ATOM 3083 O O . GLU A 1 366 ? -20.631 -11.032 -2.713 1.00 27.39 366 GLU A O 1
#